Protein AF-A0A2R6EUK7-F1 (afdb_monomer)

Foldseek 3Di:
DDDPDPPPDQLLQDPVSLLCVCAVVVDQLCVSCVVRVHHSVSSVVNCVVSVPDHDDQQLLDPVSLVVCVVVVDQLCRVCVVSVHHSVSNLVNCVVVVHDNDPPPDPAQLLDPVSLCCVCPVVVHDLCRSCVVRVHDSVSNVVSCVVSVPDDDDPPNDFQVLLVDLVSLLCVCPVVVDQLVRVCVVRVHDSVSSVVSCVVSVPDDDDPDQPPEPSHPPHDPDDDPPLDDCQVVLVVVLCVVVVQAAPPPGHHQVNLCVVPVDGWDKDFCDDCVVDPDSVVSSDSVRIGTHRPVVRVVSVVVVVVD

Secondary structure (DSSP, 8-state):
----------GGG-HHHHHIIIIIS---HHHHHHHHTS-HHHHHHHHHHTT-PPPPPGGG-HHHHHHHHHTT--HHHHHHHHTS-HHHHHHHHHHTT---S------GGG-HHHHHIIIIIS---HHHHHHHTTS-HHHHHHHHHHTT-PPPPSSSS--HHHH-HHHHHIIIIIS---HHHHHHHTTS-HHHHHHHHHHTT-PPPPSS---GGGSTT--S----TT-TTHHHHHHHHHHHTTTB-TTT--BHHHHHHHHSSPPEEEESS-GGGSSSHHHHT-GGGEEEE-HHHHHHHHHHHHH-

Radius of gyration: 40.15 Å; Cα contacts (8 Å, |Δi|>4): 310; chains: 1; bounding box: 85×79×93 Å

Structure (mmCIF, N/CA/C/O backbone):
data_AF-A0A2R6EUK7-F1
#
_entry.id   AF-A0A2R6EUK7-F1
#
loop_
_atom_site.group_PDB
_atom_site.id
_atom_site.type_symbol
_atom_site.label_atom_id
_atom_site.label_alt_id
_atom_site.label_comp_id
_atom_site.label_asym_id
_atom_site.label_entity_id
_atom_site.label_seq_id
_atom_site.pdbx_PDB_ins_code
_atom_site.Cartn_x
_atom_site.Cartn_y
_atom_site.Cartn_z
_atom_site.occupancy
_atom_site.B_iso_or_equiv
_atom_site.auth_seq_id
_atom_site.auth_comp_id
_atom_site.auth_asym_id
_atom_site.auth_atom_id
_atom_site.pdbx_PDB_model_num
ATOM 1 N N . MET A 1 1 ? -24.760 -39.641 60.621 1.00 37.12 1 MET A N 1
ATOM 2 C CA . MET A 1 1 ? -25.421 -39.646 59.297 1.00 37.12 1 MET A CA 1
ATOM 3 C C . MET A 1 1 ? -26.076 -38.285 59.146 1.00 37.12 1 MET A C 1
ATOM 5 O O . MET A 1 1 ? -26.787 -37.895 60.057 1.00 37.12 1 MET A O 1
ATOM 9 N N . GLY A 1 2 ? -25.657 -37.519 58.139 1.00 36.91 2 GLY A N 1
ATOM 10 C CA . GLY A 1 2 ? -25.627 -36.057 58.186 1.00 36.91 2 GLY A CA 1
ATOM 11 C C . GLY A 1 2 ? -26.956 -35.318 58.048 1.00 36.91 2 GLY A C 1
ATOM 12 O O . GLY A 1 2 ? -27.878 -35.775 57.373 1.00 36.91 2 GLY A O 1
ATOM 13 N N . ASP A 1 3 ? -26.943 -34.124 58.640 1.00 42.81 3 ASP A N 1
ATOM 14 C CA . ASP A 1 3 ? -27.771 -32.974 58.300 1.00 42.81 3 ASP A CA 1
ATOM 15 C C . ASP A 1 3 ? -27.838 -32.775 56.788 1.00 42.81 3 ASP A C 1
ATOM 17 O O . ASP A 1 3 ? -26.837 -32.485 56.130 1.00 42.81 3 ASP A O 1
ATOM 21 N N . ARG A 1 4 ? -29.037 -32.903 56.227 1.00 43.28 4 ARG A N 1
ATOM 22 C CA . ARG A 1 4 ? -29.364 -32.378 54.903 1.00 43.28 4 ARG A CA 1
ATOM 23 C C . ARG A 1 4 ? -30.833 -32.018 54.896 1.00 43.28 4 ARG A C 1
ATOM 25 O O . ARG A 1 4 ? -31.637 -32.883 54.605 1.00 43.28 4 ARG A O 1
ATOM 32 N N . TYR A 1 5 ? -31.157 -30.777 55.241 1.00 41.06 5 TYR A N 1
ATOM 33 C CA . TYR A 1 5 ? -32.151 -29.937 54.558 1.00 41.06 5 TYR A CA 1
ATOM 34 C C . TYR A 1 5 ? -32.190 -28.564 55.257 1.00 41.06 5 TYR A C 1
ATOM 36 O O . TYR A 1 5 ? -33.213 -28.138 55.782 1.00 41.06 5 TYR A O 1
ATOM 44 N N . GLU A 1 6 ? -31.066 -27.836 55.245 1.00 43.81 6 GLU A N 1
ATOM 45 C CA . GLU A 1 6 ? -31.138 -26.375 55.347 1.00 43.81 6 GLU A CA 1
ATOM 46 C C . GLU A 1 6 ? -31.874 -25.881 54.100 1.00 43.81 6 GLU A C 1
ATOM 48 O O . GLU A 1 6 ? -31.406 -26.037 52.966 1.00 43.81 6 GLU A O 1
ATOM 53 N N . ALA A 1 7 ? -33.079 -25.346 54.291 1.00 46.00 7 ALA A N 1
ATOM 54 C CA . ALA A 1 7 ? -33.818 -24.682 53.236 1.00 46.00 7 ALA A CA 1
ATOM 55 C C . ALA A 1 7 ? -32.971 -23.504 52.743 1.00 46.00 7 ALA A C 1
ATOM 57 O O . ALA A 1 7 ? -32.916 -22.467 53.398 1.00 46.00 7 ALA A O 1
ATOM 58 N N . LYS A 1 8 ? -32.283 -23.671 51.605 1.00 54.06 8 LYS A N 1
ATOM 59 C CA . LYS A 1 8 ? -31.558 -22.577 50.953 1.00 54.06 8 LYS A CA 1
ATOM 60 C C . LYS A 1 8 ? -32.543 -21.429 50.753 1.00 54.06 8 LYS A C 1
ATOM 62 O O . LYS A 1 8 ? -33.445 -21.538 49.914 1.00 54.06 8 LYS A O 1
ATOM 67 N N . SER A 1 9 ? -32.389 -20.375 51.557 1.00 70.12 9 SER A N 1
ATOM 68 C CA . SER A 1 9 ? -33.069 -19.100 51.359 1.00 70.12 9 SER A CA 1
ATOM 69 C C . SER A 1 9 ? -32.907 -18.731 49.888 1.00 70.12 9 SER A C 1
ATOM 71 O O . SER A 1 9 ? -31.826 -18.918 49.332 1.00 70.12 9 SER A O 1
ATOM 73 N N . LYS A 1 10 ? -33.999 -18.340 49.229 1.00 81.06 10 LYS A N 1
ATOM 74 C CA . LYS A 1 10 ? -34.013 -17.955 47.811 1.00 81.06 10 LYS A CA 1
ATOM 75 C C . LYS A 1 10 ? -34.139 -16.437 47.772 1.00 81.06 10 LYS A C 1
ATOM 77 O O . LYS A 1 10 ? -35.269 -15.959 47.646 1.00 81.06 10 LYS A O 1
ATOM 82 N N . PRO A 1 11 ? -33.036 -15.686 47.919 1.00 79.44 11 PRO A N 1
ATOM 83 C CA . PRO A 1 11 ? -33.099 -14.254 48.193 1.00 79.44 11 PRO A CA 1
ATOM 84 C C . PRO A 1 11 ? -33.649 -13.489 46.985 1.00 79.44 11 PRO A C 1
ATOM 86 O O . PRO A 1 11 ? -34.348 -12.503 47.138 1.00 79.44 11 PRO A O 1
ATOM 89 N N . TRP A 1 12 ? -33.493 -14.041 45.776 1.00 80.81 12 TRP A N 1
ATOM 90 C CA . TRP A 1 12 ? -34.101 -13.544 44.535 1.00 80.81 12 TRP A CA 1
ATOM 91 C C . TRP A 1 12 ? -35.636 -13.668 44.471 1.00 80.81 12 TRP A C 1
ATOM 93 O O . TRP A 1 12 ? -36.219 -13.451 43.416 1.00 80.81 12 TRP A O 1
ATOM 103 N N . ARG A 1 13 ? -36.314 -14.121 45.531 1.00 85.31 13 ARG A N 1
ATOM 104 C CA . ARG A 1 13 ? -37.784 -14.063 45.641 1.00 85.31 13 ARG A CA 1
ATOM 105 C C . ARG A 1 13 ? -38.255 -12.885 46.482 1.00 85.31 13 ARG A C 1
ATOM 107 O O . ARG A 1 13 ? -39.431 -12.530 46.399 1.00 85.31 13 ARG A O 1
ATOM 114 N N . ASP A 1 14 ? -37.367 -12.355 47.313 1.00 87.25 14 ASP A N 1
ATOM 115 C CA . ASP A 1 14 ? -37.659 -11.269 48.227 1.00 87.25 14 ASP A CA 1
ATOM 116 C C . ASP A 1 14 ? -37.692 -9.944 47.463 1.00 87.25 14 ASP A C 1
ATOM 118 O O . ASP A 1 14 ? -36.767 -9.607 46.723 1.00 87.25 14 ASP A O 1
ATOM 122 N N . GLU A 1 15 ? -38.797 -9.218 47.613 1.00 87.00 15 GLU A N 1
ATOM 123 C CA . GLU A 1 15 ? -39.013 -7.950 46.922 1.00 87.00 15 GLU A CA 1
ATOM 124 C C . GLU A 1 15 ? -38.018 -6.884 47.389 1.00 87.00 15 GLU A C 1
ATOM 126 O O . GLU A 1 15 ? -37.465 -6.170 46.555 1.00 87.00 15 GLU A O 1
ATOM 131 N N . GLY A 1 16 ? -37.750 -6.807 48.699 1.00 86.06 16 GLY A N 1
ATOM 132 C CA . GLY A 1 16 ? -36.828 -5.827 49.278 1.00 86.06 16 GLY A CA 1
ATOM 133 C C . GLY A 1 16 ? -35.407 -6.002 48.752 1.00 86.06 16 GLY A C 1
ATOM 134 O O . GLY A 1 16 ? -34.799 -5.043 48.292 1.00 86.06 16 GLY A O 1
ATOM 135 N N . THR A 1 17 ? -34.933 -7.246 48.712 1.00 85.62 17 THR A N 1
ATOM 136 C CA . THR A 1 17 ? -33.613 -7.610 48.182 1.00 85.62 17 THR A CA 1
ATOM 137 C C . THR A 1 17 ? -33.469 -7.228 46.707 1.00 85.62 17 THR A C 1
ATOM 139 O O . THR A 1 17 ? -32.469 -6.632 46.314 1.00 85.62 17 THR A O 1
ATOM 142 N N . ILE A 1 18 ? -34.462 -7.545 45.866 1.00 85.81 18 ILE A N 1
ATOM 143 C CA . ILE A 1 18 ? -34.403 -7.188 44.441 1.00 85.81 18 ILE A CA 1
ATOM 144 C C . ILE A 1 18 ? -34.502 -5.674 44.261 1.00 85.81 18 ILE A C 1
ATOM 146 O O . ILE A 1 18 ? -33.758 -5.120 43.459 1.00 85.81 18 ILE A O 1
ATOM 150 N N . ARG A 1 19 ? -35.381 -4.995 45.004 1.00 85.38 19 ARG A N 1
ATOM 151 C CA . ARG A 1 19 ? -35.562 -3.543 44.911 1.00 85.38 19 ARG A CA 1
ATOM 152 C C . ARG A 1 19 ? -34.296 -2.792 45.323 1.00 85.38 19 ARG A C 1
ATOM 154 O O . ARG A 1 19 ? -33.864 -1.913 44.588 1.00 85.38 19 ARG A O 1
ATOM 161 N N . GLU A 1 20 ? -33.662 -3.178 46.425 1.00 86.25 20 GLU A N 1
ATOM 162 C CA . GLU A 1 20 ? -32.394 -2.591 46.868 1.00 86.25 20 GLU A CA 1
ATOM 163 C C . GLU A 1 20 ? -31.296 -2.785 45.810 1.00 86.25 20 GLU A C 1
ATOM 165 O O . GLU A 1 20 ? -30.663 -1.825 45.374 1.00 86.25 20 GLU A O 1
ATOM 170 N N . LEU A 1 21 ? -31.086 -4.018 45.338 1.00 84.56 21 LEU A N 1
ATOM 171 C CA . LEU A 1 21 ? -30.012 -4.302 44.383 1.00 84.56 21 LEU A CA 1
ATOM 172 C C . LEU A 1 21 ? -30.255 -3.659 43.006 1.00 84.56 21 LEU A C 1
ATOM 174 O O . LEU A 1 21 ? -29.315 -3.164 42.386 1.00 84.56 21 LEU A O 1
ATOM 178 N N . TYR A 1 22 ? -31.501 -3.661 42.532 1.00 82.12 22 TYR A N 1
ATOM 179 C CA . TYR A 1 22 ? -31.860 -3.245 41.175 1.00 82.12 22 TYR A CA 1
ATOM 180 C C . TYR A 1 22 ? -32.154 -1.748 41.044 1.00 82.12 22 TYR A C 1
ATOM 182 O O . TYR A 1 22 ? -31.788 -1.144 40.038 1.00 82.12 22 TYR A O 1
ATOM 190 N N . VAL A 1 23 ? -32.805 -1.143 42.043 1.00 80.50 23 VAL A N 1
ATOM 191 C CA . VAL A 1 23 ? -33.239 0.264 42.010 1.00 80.50 23 VAL A CA 1
ATOM 192 C C . VAL A 1 23 ? -32.262 1.159 42.765 1.00 80.50 23 VAL A C 1
ATOM 194 O O . VAL A 1 23 ? -31.852 2.183 42.231 1.00 80.50 23 VAL A O 1
ATOM 197 N N . GLU A 1 24 ? -31.861 0.782 43.982 1.00 80.56 24 GLU A N 1
ATOM 198 C CA . GLU A 1 24 ? -31.021 1.646 44.829 1.00 80.56 24 GLU A CA 1
ATOM 199 C C . GLU A 1 24 ? -29.535 1.525 44.485 1.00 80.56 24 GLU A C 1
ATOM 201 O O . GLU A 1 24 ? -28.831 2.526 44.378 1.00 80.56 24 GLU A O 1
ATOM 206 N N . ARG A 1 25 ? -29.052 0.295 44.278 1.00 80.38 25 ARG A N 1
ATOM 207 C CA . ARG A 1 25 ? -27.650 0.025 43.926 1.00 80.38 25 ARG A CA 1
ATOM 208 C C . ARG A 1 25 ? -27.393 -0.009 42.418 1.00 80.38 25 ARG A C 1
ATOM 210 O O . ARG A 1 25 ? -26.238 -0.133 42.018 1.00 80.38 25 ARG A O 1
ATOM 217 N N . GLY A 1 26 ? -28.442 0.081 41.594 1.00 74.31 26 GLY A N 1
ATOM 218 C CA . GLY A 1 26 ? -28.346 0.163 40.132 1.00 74.31 26 GLY A CA 1
ATOM 219 C C . GLY A 1 26 ? -27.658 -1.030 39.460 1.00 74.31 26 GLY A C 1
ATOM 220 O O . GLY A 1 26 ? -27.126 -0.880 38.361 1.00 74.31 26 GLY A O 1
ATOM 221 N N . ARG A 1 27 ? -27.627 -2.203 40.109 1.00 81.00 27 ARG A N 1
ATOM 222 C CA . ARG A 1 27 ? -26.982 -3.397 39.550 1.00 81.00 27 ARG A CA 1
ATOM 223 C C . ARG A 1 27 ? -27.759 -3.939 38.352 1.00 81.00 27 ARG A C 1
ATOM 225 O O . ARG A 1 27 ? -28.990 -3.910 38.302 1.00 81.00 27 ARG A O 1
ATOM 232 N N . THR A 1 28 ? -27.031 -4.509 37.402 1.00 82.25 28 THR A N 1
ATOM 233 C CA . THR A 1 28 ? -27.605 -5.224 36.258 1.00 82.25 28 THR A CA 1
ATOM 234 C C . THR A 1 28 ? -28.226 -6.560 36.680 1.00 82.25 28 THR A C 1
ATOM 236 O O . THR A 1 28 ? -27.884 -7.144 37.708 1.00 82.25 28 THR A O 1
ATOM 239 N N . LE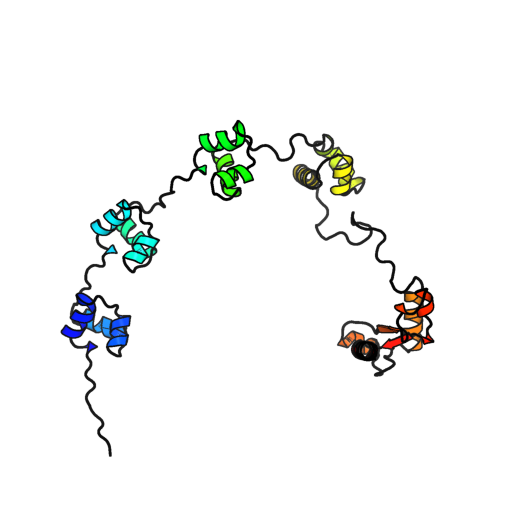U A 1 29 ? -29.142 -7.095 35.866 1.00 83.00 29 LEU A N 1
ATOM 240 C CA . LEU A 1 29 ? -29.766 -8.400 36.132 1.00 83.00 29 LEU A CA 1
ATOM 241 C C . LEU A 1 29 ? -28.744 -9.549 36.143 1.00 83.00 29 LEU A C 1
ATOM 243 O O . LEU A 1 29 ? -28.973 -10.547 36.829 1.00 83.00 29 LEU A O 1
ATOM 247 N N . GLU A 1 30 ? -27.648 -9.431 35.384 1.00 82.19 30 GLU A N 1
ATOM 248 C CA . GLU A 1 30 ? -26.522 -10.367 35.445 1.00 82.19 30 GLU A CA 1
ATOM 249 C C . GLU A 1 30 ? -25.815 -10.310 36.800 1.00 82.19 30 GLU A C 1
ATOM 251 O O . GLU A 1 30 ? -25.720 -11.341 37.463 1.00 82.19 30 GLU A O 1
ATOM 256 N N . GLU A 1 31 ? -25.404 -9.122 37.252 1.00 83.44 31 GLU A N 1
ATOM 257 C CA . GLU A 1 31 ? -24.706 -8.954 38.534 1.00 83.44 31 GLU A CA 1
ATOM 258 C C . GLU A 1 31 ? -25.562 -9.410 39.721 1.00 83.44 31 GLU A C 1
ATOM 260 O O . GLU A 1 31 ? -25.063 -10.063 40.633 1.00 83.44 31 GLU A O 1
ATOM 265 N N . ILE A 1 32 ? -26.869 -9.126 39.699 1.00 86.12 32 ILE A N 1
ATOM 266 C CA . ILE A 1 32 ? -27.804 -9.600 40.731 1.00 86.12 32 ILE A CA 1
ATOM 267 C C . ILE A 1 32 ? -27.943 -11.125 40.673 1.00 86.12 32 ILE A C 1
ATOM 269 O O . ILE A 1 32 ? -28.051 -11.786 41.705 1.00 86.12 32 ILE A O 1
ATOM 273 N N . GLY A 1 33 ? -27.941 -11.704 39.471 1.00 88.44 33 GLY A N 1
ATOM 274 C CA . GLY A 1 33 ? -27.942 -13.151 39.288 1.00 88.44 33 GLY A CA 1
ATOM 275 C C . GLY A 1 33 ? -26.717 -13.794 39.935 1.00 88.44 33 GLY A C 1
ATOM 276 O O . GLY A 1 33 ? -26.859 -14.712 40.744 1.00 88.44 33 GLY A O 1
ATOM 277 N N . GLU A 1 34 ? -25.532 -13.267 39.639 1.00 88.62 34 GLU A N 1
ATOM 278 C CA . GLU A 1 34 ? -24.266 -13.723 40.213 1.00 88.62 34 GLU A CA 1
ATOM 279 C C . GLU A 1 34 ? -24.232 -13.559 41.739 1.00 88.62 34 GLU A C 1
ATOM 281 O O . GLU A 1 34 ? -23.929 -14.523 42.445 1.00 88.62 34 GLU A O 1
ATOM 286 N N . GLU A 1 35 ? -24.626 -12.390 42.256 1.00 88.81 35 GLU A N 1
ATOM 287 C CA . GLU A 1 35 ? -24.638 -12.078 43.693 1.00 88.81 35 GLU A CA 1
ATOM 288 C C . GLU A 1 35 ? -25.605 -12.987 44.471 1.00 88.81 35 GLU A C 1
ATOM 290 O O . GLU A 1 35 ? -25.283 -13.471 45.557 1.00 88.81 35 GLU A O 1
ATOM 295 N N . LEU A 1 36 ? -26.778 -13.283 43.902 1.00 88.50 36 LEU A N 1
ATOM 296 C CA . LEU A 1 36 ? -27.807 -14.099 44.552 1.00 88.50 36 LEU A CA 1
ATOM 297 C C . LEU A 1 36 ? -27.712 -15.598 44.220 1.00 88.50 36 LEU A C 1
ATOM 299 O O . LEU A 1 36 ? -28.550 -16.380 44.678 1.00 88.50 36 LEU A O 1
ATOM 303 N N . GLY A 1 37 ? -26.722 -16.021 43.429 1.00 88.06 37 GLY A N 1
ATOM 304 C CA . GLY A 1 37 ? -26.535 -17.418 43.029 1.00 88.06 37 GLY A CA 1
ATOM 305 C C . GLY A 1 37 ? -27.662 -17.964 42.142 1.00 88.06 37 GLY A C 1
ATOM 306 O O . GLY A 1 37 ? -28.062 -19.125 42.278 1.00 88.06 37 GLY A O 1
ATOM 307 N N . CYS A 1 38 ? -28.213 -17.132 41.255 1.00 88.44 38 CYS A N 1
ATOM 308 C CA . CYS A 1 38 ? -29.269 -17.494 40.313 1.00 88.44 38 CYS A CA 1
ATOM 309 C C . CYS A 1 38 ? -29.011 -16.927 38.903 1.00 88.44 38 CYS A C 1
ATOM 311 O O . CYS A 1 38 ? -28.020 -16.259 38.647 1.00 88.44 38 CYS A O 1
ATOM 313 N N . THR A 1 39 ? -29.879 -17.237 37.938 1.00 90.19 39 THR A N 1
ATOM 314 C CA . THR A 1 39 ? -29.725 -16.707 36.570 1.00 90.19 39 THR A CA 1
ATOM 315 C C . THR A 1 39 ? -30.348 -15.318 36.447 1.00 90.19 39 THR A C 1
ATOM 317 O O . THR A 1 39 ? -31.356 -15.041 37.102 1.00 90.19 39 THR A O 1
ATOM 320 N N . SER A 1 40 ? -29.841 -14.483 35.539 1.00 86.88 40 SER A N 1
ATOM 321 C CA . SER A 1 40 ? -30.432 -13.170 35.226 1.00 86.88 40 SER A CA 1
ATOM 322 C C . SER A 1 40 ? -31.905 -13.260 34.796 1.00 86.88 40 SER A C 1
ATOM 324 O O . SER A 1 40 ? -32.709 -12.385 35.117 1.00 86.88 40 SER A O 1
ATOM 326 N N . GLN A 1 41 ? -32.312 -14.362 34.152 1.00 86.75 41 GLN A N 1
ATOM 327 C CA . GLN A 1 41 ? -33.718 -14.644 33.826 1.00 86.75 41 GLN A CA 1
ATOM 328 C C . GLN A 1 41 ? -34.576 -14.915 35.068 1.00 86.75 41 GLN A C 1
ATOM 330 O O . GLN A 1 41 ? -35.750 -14.543 35.108 1.00 86.75 41 GLN A O 1
ATOM 335 N N . THR A 1 42 ? -34.001 -15.554 36.091 1.00 89.00 42 THR A N 1
ATOM 336 C CA . THR A 1 42 ? -34.673 -15.745 37.378 1.00 89.00 42 THR A CA 1
ATOM 337 C C . THR A 1 42 ? -34.918 -14.396 38.039 1.00 89.00 42 THR A C 1
ATOM 339 O O . THR A 1 42 ? -36.038 -14.157 38.476 1.00 89.00 42 THR A O 1
ATOM 342 N N . VAL A 1 43 ? -33.914 -13.515 38.068 1.00 86.44 43 VAL A N 1
ATOM 343 C CA . VAL A 1 43 ? -34.052 -12.158 38.617 1.00 86.44 43 VAL A CA 1
ATOM 344 C C . VAL A 1 43 ? -35.126 -11.382 37.854 1.00 86.44 43 VAL A C 1
ATOM 346 O O . VAL A 1 43 ? -36.067 -10.901 38.477 1.00 86.44 43 VAL A O 1
ATOM 349 N N . ARG A 1 44 ? -35.073 -11.366 36.512 1.00 87.06 44 ARG A N 1
ATOM 350 C CA . ARG A 1 44 ? -36.081 -10.710 35.656 1.00 87.06 44 ARG A CA 1
ATOM 351 C C . ARG A 1 44 ? -37.503 -11.159 35.976 1.00 87.06 44 ARG A C 1
ATOM 353 O O . ARG A 1 44 ? -38.375 -10.333 36.192 1.00 87.06 44 ARG A O 1
ATOM 360 N N . LYS A 1 45 ? -37.723 -12.471 36.099 1.00 88.81 45 LYS A N 1
ATOM 361 C CA . LYS A 1 45 ? -39.041 -13.021 36.442 1.00 88.81 45 LYS A CA 1
ATOM 362 C C . LYS A 1 45 ? -39.597 -12.454 37.753 1.00 88.81 45 LYS A C 1
ATOM 364 O O . LYS A 1 45 ? -40.812 -12.334 37.889 1.00 88.81 45 LYS A O 1
ATOM 369 N N . TRP A 1 46 ? -38.742 -12.187 38.739 1.00 88.94 46 TRP A N 1
ATOM 370 C CA . TRP A 1 46 ? -39.170 -11.648 40.031 1.00 88.94 46 TRP A CA 1
ATOM 371 C C . TRP A 1 46 ? -39.253 -10.123 40.045 1.00 88.94 46 TRP A C 1
ATOM 373 O O . TRP A 1 46 ? -40.142 -9.607 40.708 1.00 88.94 46 TRP A O 1
ATOM 383 N N . VAL A 1 47 ? -38.428 -9.429 39.259 1.00 85.06 47 VAL A N 1
ATOM 384 C CA . VAL A 1 47 ? -38.606 -8.002 38.938 1.00 85.06 47 VAL A CA 1
ATOM 385 C C . VAL A 1 47 ? -39.992 -7.771 38.325 1.00 85.06 47 VAL A C 1
ATOM 387 O O . VAL A 1 47 ? -40.759 -6.977 38.860 1.00 85.06 47 VAL A O 1
ATOM 390 N N . ASP A 1 48 ? -40.357 -8.543 37.295 1.00 84.88 48 ASP A N 1
ATOM 391 C CA . ASP A 1 48 ? -41.662 -8.445 36.623 1.00 84.88 48 ASP A CA 1
ATOM 392 C C . ASP A 1 48 ? -42.817 -8.797 37.570 1.00 84.88 48 ASP A C 1
ATOM 394 O O . ASP A 1 48 ? -43.858 -8.145 37.590 1.00 84.88 48 ASP A O 1
ATOM 398 N N . LYS A 1 49 ? -42.645 -9.850 38.381 1.00 88.94 49 LYS A N 1
ATOM 399 C CA . LYS A 1 49 ? -43.676 -10.307 39.321 1.00 88.94 49 LYS A CA 1
ATOM 400 C C . LYS A 1 49 ? -43.962 -9.290 40.429 1.00 88.94 49 LYS A C 1
ATOM 402 O O . LYS A 1 49 ? -45.085 -9.263 40.929 1.00 88.94 49 LYS A O 1
ATOM 407 N N . HIS A 1 50 ? -42.954 -8.519 40.820 1.00 87.81 50 HIS A N 1
ATOM 408 C CA . HIS A 1 50 ? -43.047 -7.494 41.858 1.00 87.81 50 HIS A CA 1
ATOM 409 C C . HIS A 1 50 ? -43.273 -6.086 41.289 1.00 87.81 50 HIS A C 1
ATOM 411 O O . HIS A 1 50 ? -43.277 -5.129 42.054 1.00 87.81 50 HIS A O 1
ATOM 417 N N . ASP A 1 51 ? -43.453 -5.959 39.968 1.00 82.56 51 ASP A N 1
ATOM 418 C CA . ASP A 1 51 ? -43.625 -4.681 39.262 1.00 82.56 51 ASP A CA 1
ATOM 419 C C . ASP A 1 51 ? -42.530 -3.647 39.609 1.00 82.56 51 ASP A C 1
ATOM 421 O O . ASP A 1 51 ? -42.778 -2.457 39.814 1.00 82.56 51 ASP A O 1
ATOM 425 N N . ILE A 1 52 ? -41.284 -4.120 39.729 1.00 80.69 52 ILE A N 1
ATOM 426 C CA . ILE A 1 52 ? -40.138 -3.273 40.070 1.00 80.69 52 ILE A CA 1
ATOM 427 C C . ILE A 1 52 ? -39.643 -2.601 38.788 1.00 80.69 52 ILE A C 1
ATOM 429 O O . ILE A 1 52 ? -38.956 -3.207 37.967 1.00 80.69 52 ILE A O 1
ATOM 433 N N . GLN A 1 53 ? -39.980 -1.326 38.626 1.00 71.06 53 GLN A N 1
ATOM 434 C CA . GLN A 1 53 ? -39.503 -0.504 37.517 1.00 71.06 53 GLN A CA 1
ATOM 435 C C . GLN A 1 53 ? -38.028 -0.127 37.732 1.00 71.06 53 GLN A C 1
ATOM 437 O O . GLN A 1 53 ? -37.640 0.246 38.842 1.00 71.06 53 GLN A O 1
ATOM 442 N N . GLN A 1 54 ? -37.198 -0.197 36.684 1.00 65.06 54 GLN A N 1
ATOM 443 C CA . GLN A 1 54 ? -35.863 0.405 36.762 1.00 65.06 54 GLN A CA 1
ATOM 444 C C . GLN A 1 54 ? -35.974 1.925 36.910 1.00 65.06 54 GLN A C 1
ATOM 446 O O . GLN A 1 54 ? -36.873 2.524 36.309 1.00 65.06 54 GLN A O 1
ATOM 451 N N . PRO A 1 55 ? -35.034 2.569 37.628 1.00 66.00 55 PRO A N 1
ATOM 452 C CA . PRO A 1 55 ? -34.800 3.994 37.457 1.00 66.00 55 PRO A CA 1
ATOM 453 C C . PRO A 1 55 ? -34.613 4.275 35.967 1.00 66.00 55 PRO A C 1
ATOM 455 O O . PRO A 1 55 ? -33.885 3.539 35.296 1.00 66.00 55 PRO A O 1
ATOM 458 N N . VAL A 1 56 ? -35.286 5.306 35.452 1.00 66.31 56 VAL A N 1
ATOM 459 C CA . VAL A 1 56 ? -35.150 5.716 34.051 1.00 66.31 56 VAL A CA 1
ATOM 460 C C . VAL A 1 56 ? -33.656 5.899 33.771 1.00 66.31 56 VAL A C 1
ATOM 462 O O . VAL A 1 56 ? -33.020 6.711 34.448 1.00 66.31 56 VAL A O 1
ATOM 465 N N . PRO A 1 57 ? -33.062 5.115 32.854 1.00 74.44 57 PRO A N 1
ATOM 466 C CA . PRO A 1 57 ? -31.638 5.209 32.612 1.00 74.44 57 PRO A CA 1
ATOM 467 C C . PRO A 1 57 ? -31.255 6.632 32.190 1.00 74.44 57 PRO A C 1
ATOM 469 O O . PRO A 1 57 ? -32.016 7.247 31.440 1.00 74.44 57 PRO A O 1
ATOM 472 N N . PRO A 1 58 ? -30.081 7.150 32.593 1.00 74.81 58 PRO A N 1
ATOM 473 C CA . PRO A 1 58 ? -29.704 8.546 32.344 1.00 74.81 58 PRO A CA 1
ATOM 474 C C . PRO A 1 58 ? -29.751 8.953 30.864 1.00 74.81 58 PRO A C 1
ATOM 476 O O . PRO A 1 58 ? -30.028 10.096 30.528 1.00 74.81 58 PRO A O 1
ATOM 479 N N . TRP A 1 59 ? -29.520 8.004 29.954 1.00 81.12 59 TRP A N 1
ATOM 480 C CA . TRP A 1 59 ? -29.580 8.223 28.507 1.00 81.12 59 TRP A CA 1
ATOM 481 C C . TRP A 1 59 ? -31.002 8.247 27.919 1.00 81.12 59 TRP A C 1
ATOM 483 O O . TRP A 1 59 ? -31.151 8.425 26.716 1.00 81.12 59 TRP A O 1
ATOM 493 N N . GLN A 1 60 ? -32.044 8.025 28.724 1.00 83.94 60 GLN A N 1
ATOM 494 C CA . GLN A 1 60 ? -33.448 8.213 28.333 1.00 83.94 60 GLN A CA 1
ATOM 495 C C . GLN A 1 60 ? -34.003 9.566 28.801 1.00 83.94 60 GLN A C 1
ATOM 497 O O . GLN A 1 60 ? -35.177 9.852 28.578 1.00 83.94 60 GLN A O 1
ATOM 502 N N . ASP A 1 61 ? -33.189 10.389 29.462 1.00 85.06 61 ASP A N 1
ATOM 503 C CA . ASP A 1 61 ? -33.541 11.762 29.793 1.00 85.06 61 ASP A CA 1
ATOM 504 C C . ASP A 1 61 ? -33.028 12.707 28.698 1.00 85.06 61 ASP A C 1
ATOM 506 O O . ASP A 1 61 ? -31.824 12.830 28.448 1.00 85.06 61 ASP A O 1
ATOM 510 N N . GLU A 1 62 ? -33.970 13.383 28.040 1.00 86.38 62 GLU A N 1
ATOM 511 C CA . GLU A 1 62 ? -33.696 14.355 26.986 1.00 86.38 62 GLU A CA 1
ATOM 512 C C . GLU A 1 62 ? -32.791 15.491 27.486 1.00 86.38 62 GLU A C 1
ATOM 514 O O . GLU A 1 62 ? -31.906 15.945 26.761 1.00 86.38 62 GLU A O 1
ATOM 519 N N . THR A 1 63 ? -32.977 15.949 28.728 1.00 85.50 63 THR A N 1
ATOM 520 C CA . THR A 1 63 ? -32.201 17.076 29.264 1.00 85.50 63 THR A CA 1
ATOM 521 C C . THR A 1 63 ? -30.738 16.695 29.468 1.00 85.50 63 THR A C 1
ATOM 523 O O . THR A 1 63 ? -29.858 17.367 28.929 1.00 85.50 63 THR A O 1
ATOM 526 N N . THR A 1 64 ? -30.487 15.543 30.096 1.00 85.50 64 THR A N 1
ATOM 527 C CA . THR A 1 64 ? -29.149 14.956 30.256 1.00 85.50 64 THR A CA 1
ATOM 528 C C . THR A 1 64 ? -28.424 14.782 28.915 1.00 85.50 64 THR A C 1
ATOM 530 O O . THR A 1 64 ? -27.273 15.197 28.768 1.00 85.50 64 THR A O 1
ATOM 533 N N . LEU A 1 65 ? -29.073 14.200 27.897 1.00 87.94 65 LEU A N 1
ATOM 534 C CA . LEU A 1 65 ? -28.431 14.013 26.589 1.00 87.94 65 LEU A CA 1
ATOM 535 C C . LEU A 1 65 ? -28.152 15.335 25.861 1.00 87.94 65 LEU A C 1
ATOM 537 O O . LEU A 1 65 ? -27.136 15.446 25.168 1.00 87.94 65 LEU A O 1
ATOM 541 N N . ARG A 1 66 ? -29.027 16.335 26.019 1.00 86.12 66 ARG A N 1
ATOM 542 C CA . ARG A 1 66 ? -28.858 17.659 25.411 1.00 86.12 66 ARG A CA 1
ATOM 543 C C . ARG A 1 66 ? -27.683 18.418 26.030 1.00 86.12 66 ARG A C 1
ATOM 545 O O . ARG A 1 66 ? -26.909 19.016 25.287 1.00 86.12 66 ARG A O 1
ATOM 552 N N . GLU A 1 67 ? -27.524 18.365 27.350 1.00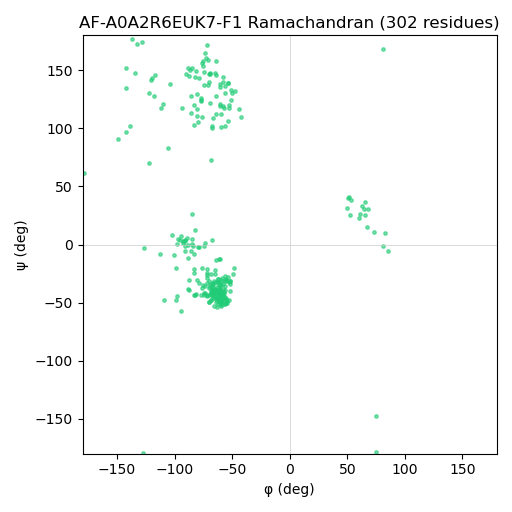 85.94 67 GLU A N 1
ATOM 553 C CA . GLU A 1 67 ? -26.387 18.972 28.057 1.00 85.94 67 GLU A CA 1
ATOM 554 C C . GLU A 1 67 ? -25.062 18.333 27.624 1.00 85.94 67 GLU A C 1
ATOM 556 O O . GLU A 1 67 ? -24.174 19.029 27.137 1.00 85.94 67 GLU A O 1
ATOM 561 N N . LEU A 1 68 ? -24.972 16.999 27.646 1.00 85.56 68 LEU A N 1
ATOM 562 C CA . LEU A 1 68 ? -23.755 16.279 27.246 1.00 85.56 68 LEU A CA 1
ATOM 563 C C . LEU A 1 68 ? -23.371 16.516 25.776 1.00 85.56 68 LEU A C 1
ATOM 565 O O . LEU A 1 68 ? -22.190 16.536 25.428 1.00 85.56 68 LEU A O 1
ATOM 569 N N . ARG A 1 69 ? -24.359 16.709 24.893 1.00 81.88 69 ARG A N 1
ATOM 570 C CA . ARG A 1 69 ? -24.111 17.107 23.500 1.00 81.88 69 ARG A CA 1
ATOM 571 C C . ARG A 1 69 ? -23.695 18.570 23.359 1.00 81.88 69 ARG A C 1
ATOM 573 O O . ARG A 1 69 ? -22.860 18.856 22.503 1.00 81.88 69 ARG A O 1
ATOM 580 N N . SER A 1 70 ? -24.239 19.471 24.178 1.00 80.56 70 SER A N 1
ATOM 581 C CA . SER A 1 70 ? -23.817 20.878 24.239 1.00 80.56 70 SER A CA 1
ATOM 582 C C . SER A 1 70 ? -22.371 21.020 24.720 1.00 80.56 70 SER A C 1
ATOM 584 O O . SER A 1 70 ? -21.659 21.904 24.249 1.00 80.56 70 SER A O 1
ATOM 586 N N . ASP A 1 71 ? -21.921 20.116 25.587 1.00 79.62 71 ASP A N 1
ATOM 587 C CA . ASP A 1 71 ? -20.534 20.032 26.057 1.00 79.62 71 ASP A CA 1
ATOM 588 C C . ASP A 1 71 ? -19.569 19.456 24.999 1.00 79.62 71 ASP A C 1
ATOM 590 O O . ASP A 1 71 ? -18.362 19.365 25.224 1.00 79.62 71 ASP A O 1
ATOM 594 N N . GLY A 1 72 ? -20.079 19.089 23.816 1.00 76.62 72 GLY A N 1
ATOM 595 C CA . GLY A 1 72 ? -19.279 18.657 22.669 1.00 76.62 72 GLY A CA 1
ATOM 596 C C . GLY A 1 72 ? -18.865 17.186 22.691 1.00 76.62 72 GLY A C 1
ATOM 597 O O . GLY A 1 72 ? -18.062 16.773 21.854 1.00 76.62 72 GLY A O 1
ATOM 598 N N . LEU A 1 73 ? -19.407 16.372 23.602 1.00 80.81 73 LEU A N 1
ATOM 599 C CA . LEU A 1 73 ? -19.054 14.956 23.680 1.00 80.81 73 LEU A CA 1
ATOM 600 C C . LEU A 1 73 ? -19.609 14.173 22.480 1.00 80.81 73 LEU A C 1
ATOM 602 O O . LEU A 1 73 ? -20.751 14.342 22.025 1.00 80.81 73 LEU A O 1
ATOM 606 N N . SER A 1 74 ? -18.798 13.248 21.974 1.00 84.06 74 SER A N 1
ATOM 607 C CA . SER A 1 74 ? -19.195 12.281 20.954 1.00 84.06 74 SER A CA 1
ATOM 608 C C . SER A 1 74 ? -20.121 11.200 21.527 1.00 84.06 74 SER A C 1
ATOM 610 O O . SER A 1 74 ? -20.118 10.915 22.722 1.00 84.06 74 SER A O 1
ATOM 612 N N . HIS A 1 75 ? -20.874 10.502 20.664 1.00 86.62 75 HIS A N 1
ATOM 613 C CA . HIS A 1 75 ? -21.707 9.362 21.084 1.00 86.62 75 HIS A CA 1
ATOM 614 C C . HIS A 1 75 ? -20.930 8.295 21.876 1.00 86.62 75 HIS A C 1
ATOM 616 O O . HIS A 1 75 ? -21.501 7.621 22.729 1.00 86.62 75 HIS A O 1
ATOM 622 N N . ALA A 1 76 ? -19.643 8.107 21.568 1.00 84.25 76 ALA A N 1
ATOM 623 C CA . ALA A 1 76 ? -18.794 7.137 22.251 1.00 84.25 76 ALA A CA 1
ATOM 624 C C . ALA A 1 76 ? -18.414 7.599 23.663 1.00 84.25 76 ALA A C 1
ATOM 626 O O . ALA A 1 76 ? -18.478 6.798 24.592 1.00 84.25 76 ALA A O 1
ATOM 627 N N . GLU A 1 77 ? -18.080 8.878 23.829 1.00 83.50 77 GLU A N 1
ATOM 628 C CA . GLU A 1 77 ? -17.754 9.468 25.133 1.00 83.50 77 GLU A CA 1
ATOM 629 C C . GLU A 1 77 ? -18.983 9.515 26.041 1.00 83.50 77 GLU A C 1
ATOM 631 O O . GLU A 1 77 ? -18.901 9.083 27.188 1.00 83.50 77 GLU A O 1
ATOM 636 N N . ILE A 1 78 ? -20.143 9.916 25.505 1.00 86.62 78 ILE A N 1
ATOM 637 C CA . ILE A 1 78 ? -21.422 9.874 26.232 1.00 86.62 78 ILE A CA 1
ATOM 638 C C . ILE A 1 78 ? -21.754 8.435 26.641 1.00 86.62 78 ILE A C 1
ATOM 640 O O . ILE A 1 78 ? -22.134 8.184 27.782 1.00 86.62 78 ILE A O 1
ATOM 644 N N . GLY A 1 79 ? -21.574 7.470 25.733 1.00 88.25 79 GLY A N 1
ATOM 645 C CA . GLY A 1 79 ? -21.794 6.055 26.029 1.00 88.25 79 GLY A CA 1
ATOM 646 C C . GLY A 1 79 ? -20.911 5.566 27.177 1.00 88.25 79 GLY A C 1
ATOM 647 O O . GLY A 1 79 ? -21.412 4.984 28.135 1.00 88.25 79 GLY A O 1
ATOM 648 N N . HIS A 1 80 ? -19.613 5.870 27.135 1.00 85.69 80 HIS A N 1
ATOM 649 C CA . HIS A 1 80 ? -18.682 5.527 28.208 1.00 85.69 80 HIS A CA 1
ATOM 650 C C . HIS A 1 80 ? -19.071 6.181 29.543 1.00 85.69 80 HIS A C 1
ATOM 652 O O . HIS A 1 80 ? -19.098 5.505 30.569 1.00 85.69 80 HIS A O 1
ATOM 658 N N . GLN A 1 81 ? -19.408 7.473 29.534 1.00 84.44 81 GLN A N 1
ATOM 659 C CA . GLN A 1 81 ? -19.775 8.220 30.739 1.00 84.44 81 GLN A CA 1
ATOM 660 C C . GLN A 1 81 ? -21.068 7.706 31.381 1.00 84.44 81 GLN A C 1
ATOM 662 O O . GLN A 1 81 ? -21.159 7.640 32.604 1.00 84.44 81 GLN A O 1
ATOM 667 N N . LEU A 1 82 ? -22.053 7.324 30.568 1.00 84.56 82 LEU A N 1
ATOM 668 C CA . LEU A 1 82 ? -23.342 6.825 31.044 1.00 84.56 82 LEU A CA 1
ATOM 669 C C . LEU A 1 82 ? -23.390 5.294 31.174 1.00 84.56 82 LEU A C 1
ATOM 671 O O . LEU A 1 82 ? -24.441 4.750 31.495 1.00 84.56 82 LEU A O 1
ATOM 675 N N . GLY A 1 83 ? -22.286 4.585 30.920 1.00 80.62 83 GLY A N 1
ATOM 676 C CA . GLY A 1 83 ? -22.220 3.126 31.035 1.00 80.62 83 GLY A CA 1
ATOM 677 C C . GLY A 1 83 ? -23.059 2.370 29.996 1.00 80.62 83 GLY A C 1
ATOM 678 O O . GLY A 1 83 ? -23.554 1.280 30.276 1.00 80.62 83 GLY A O 1
ATOM 679 N N . CYS A 1 84 ? -23.242 2.925 28.796 1.00 83.31 84 CYS A N 1
ATOM 680 C CA . CYS A 1 84 ? -24.003 2.296 27.717 1.00 83.31 84 CYS A CA 1
ATOM 681 C C . CYS A 1 84 ? -23.266 2.335 26.367 1.00 83.31 84 CYS A C 1
ATOM 683 O O . CYS A 1 84 ? -22.201 2.928 26.207 1.00 83.31 84 CYS A O 1
ATOM 685 N N . SER A 1 85 ? -23.813 1.652 25.359 1.00 86.44 85 SER A N 1
ATOM 686 C CA . SER A 1 85 ? -23.184 1.628 24.036 1.00 86.44 85 SER A CA 1
ATOM 687 C C . SER A 1 85 ? -23.376 2.956 23.296 1.00 86.44 85 SER A C 1
ATOM 689 O O . SER A 1 85 ? -24.426 3.590 23.399 1.00 86.44 85 SER A O 1
ATOM 691 N N . SER A 1 86 ? -22.414 3.336 22.451 1.00 87.50 86 SER A N 1
ATOM 692 C CA . SER A 1 86 ? -22.542 4.509 21.569 1.00 87.50 86 SER A CA 1
ATOM 693 C C . SER A 1 86 ? -23.781 4.448 20.666 1.00 87.50 86 SER A C 1
ATOM 695 O O . SER A 1 86 ? -24.384 5.472 20.352 1.00 87.50 86 SER A O 1
ATOM 697 N N . LYS A 1 87 ? -24.200 3.235 20.288 1.00 86.69 87 LYS A N 1
ATOM 698 C CA . LYS A 1 87 ? -25.428 2.979 19.530 1.00 86.69 87 LYS A CA 1
ATOM 699 C C . LYS A 1 87 ? -26.686 3.254 20.356 1.00 86.69 87 LYS A C 1
ATOM 701 O O . LYS A 1 87 ? -27.659 3.759 19.811 1.00 86.69 87 LYS A O 1
ATOM 706 N N . THR A 1 88 ? -26.663 2.953 21.656 1.00 88.25 88 THR A N 1
ATOM 707 C CA . THR A 1 88 ? -27.757 3.278 22.583 1.00 88.25 88 THR A CA 1
ATOM 708 C C . THR A 1 88 ? -27.971 4.787 22.623 1.00 88.25 88 THR A C 1
ATOM 710 O O . THR A 1 88 ? -29.098 5.234 22.450 1.00 88.25 88 THR A O 1
ATOM 713 N N . ILE A 1 89 ? -26.891 5.560 22.757 1.00 89.50 89 ILE A N 1
ATOM 714 C CA . ILE A 1 89 ? -26.948 7.026 22.729 1.00 89.50 89 ILE A CA 1
ATOM 715 C C . ILE A 1 89 ? -27.492 7.541 21.396 1.00 89.50 89 ILE A C 1
ATOM 717 O O . ILE A 1 89 ? -28.413 8.349 21.397 1.00 89.50 89 ILE A O 1
ATOM 721 N N . GLY A 1 90 ? -26.980 7.036 20.268 1.00 87.81 90 GLY A N 1
ATOM 722 C CA . GLY A 1 90 ? -27.466 7.427 18.941 1.00 87.81 90 GLY A CA 1
ATOM 723 C C . GLY A 1 90 ? -28.973 7.209 18.773 1.00 87.81 90 GLY A C 1
ATOM 724 O O . GLY A 1 90 ? -29.680 8.130 18.384 1.00 87.81 90 GLY A O 1
ATOM 725 N N . ASN A 1 91 ? -29.480 6.036 19.165 1.00 87.88 91 ASN A N 1
ATOM 726 C CA . ASN A 1 91 ? -30.907 5.720 19.070 1.00 87.88 91 ASN A CA 1
ATOM 727 C C . ASN A 1 91 ? -31.791 6.670 19.898 1.00 87.88 91 ASN A C 1
ATOM 729 O O . ASN A 1 91 ? -32.890 7.008 19.466 1.00 87.88 91 ASN A O 1
ATOM 733 N N . TRP A 1 92 ? -31.346 7.063 21.096 1.00 89.75 92 TRP A N 1
ATOM 734 C CA . TRP A 1 92 ? -32.112 7.965 21.963 1.00 89.75 92 TRP A CA 1
ATOM 735 C C . TRP A 1 92 ? -32.039 9.417 21.499 1.00 89.75 92 TRP A C 1
ATOM 737 O O . TRP A 1 92 ? -33.054 10.103 21.513 1.00 89.75 92 TRP A O 1
ATOM 747 N N . LEU A 1 93 ? -30.888 9.866 20.997 1.00 87.25 93 LEU A N 1
ATOM 748 C CA . LEU A 1 93 ? -30.777 11.170 20.343 1.00 87.25 93 LEU A CA 1
ATOM 749 C C . LEU A 1 93 ? -31.703 11.265 19.120 1.00 87.25 93 LEU A C 1
ATOM 751 O O . LEU A 1 93 ? -32.431 12.248 19.002 1.00 87.25 93 LEU A O 1
ATOM 755 N N . ASP A 1 94 ? -31.753 10.226 18.278 1.00 84.81 94 ASP A N 1
ATOM 756 C CA . ASP A 1 94 ? -32.694 10.149 17.151 1.00 84.81 94 ASP A CA 1
ATOM 757 C C . ASP A 1 94 ? -34.156 10.172 17.634 1.00 84.81 94 ASP A C 1
ATOM 759 O O . ASP A 1 94 ? -34.989 10.883 17.071 1.00 84.81 94 ASP A O 1
ATOM 763 N N . ALA A 1 95 ? -34.478 9.431 18.704 1.00 87.44 95 ALA A N 1
ATOM 764 C CA . ALA A 1 95 ? -35.822 9.393 19.284 1.00 87.44 95 ALA A CA 1
ATOM 765 C C . ALA A 1 95 ? -36.280 10.756 19.835 1.00 87.44 95 ALA A C 1
ATOM 767 O O . ALA A 1 95 ? -37.468 11.073 19.763 1.00 87.44 95 ALA A O 1
ATOM 768 N N . PHE A 1 96 ? -35.351 11.574 20.337 1.00 88.12 96 PHE A N 1
ATOM 769 C CA . PHE A 1 96 ? -35.606 12.952 20.769 1.00 88.12 96 PHE A CA 1
ATOM 770 C C . PHE A 1 96 ? -35.536 13.980 19.630 1.00 88.12 96 PHE A C 1
ATOM 772 O O . PHE A 1 96 ? -35.716 15.174 19.867 1.00 88.12 96 PHE A O 1
ATOM 779 N N . GLY A 1 97 ? -35.273 13.549 18.391 1.00 82.00 97 GLY A N 1
ATOM 780 C CA . GLY A 1 97 ? -35.112 14.447 17.247 1.00 82.00 97 GLY A CA 1
ATOM 781 C C . GLY A 1 97 ? -33.885 15.356 17.355 1.00 82.00 97 GLY A C 1
ATOM 782 O O . GLY A 1 97 ? -33.874 16.446 16.784 1.00 82.00 97 GLY A O 1
ATOM 783 N N . MET A 1 98 ? -32.869 14.937 18.112 1.00 80.25 98 MET A N 1
ATOM 784 C CA . MET A 1 98 ? -31.600 15.648 18.218 1.00 80.25 98 MET A CA 1
ATOM 785 C C . MET A 1 98 ? -30.695 15.312 17.040 1.00 80.25 98 MET A C 1
ATOM 787 O O . MET A 1 98 ? -30.727 14.205 16.507 1.00 80.25 98 MET A O 1
ATOM 791 N N . ASP A 1 99 ? -29.850 16.266 16.653 1.00 67.38 99 ASP A N 1
ATOM 792 C CA . ASP A 1 99 ? -28.912 16.060 15.558 1.00 67.38 99 ASP A CA 1
ATOM 793 C C . ASP A 1 99 ? -27.859 14.996 15.927 1.00 67.38 99 ASP A C 1
ATOM 795 O O . ASP A 1 99 ? -26.983 15.203 16.773 1.00 67.38 99 ASP A O 1
ATOM 799 N N . THR A 1 100 ? -27.965 13.831 15.288 1.00 67.50 100 THR A N 1
ATOM 800 C CA . THR A 1 100 ? -27.014 12.718 15.396 1.00 67.50 100 THR A CA 1
ATOM 801 C C . THR A 1 100 ? -25.912 12.775 14.349 1.00 67.50 100 THR A C 1
ATOM 803 O O . THR A 1 100 ? -25.063 11.872 14.306 1.00 67.50 100 THR A O 1
ATOM 806 N N . SER A 1 101 ? -25.874 13.833 13.527 1.00 60.94 101 SER A N 1
ATOM 807 C CA . SER A 1 101 ? -24.796 14.043 12.576 1.00 60.94 101 SER A CA 1
ATOM 808 C C . SER A 1 101 ? -23.450 13.999 13.301 1.00 60.94 101 SER A C 1
ATOM 810 O O . SER A 1 101 ? -23.270 14.464 14.435 1.00 60.94 101 SER A O 1
ATOM 812 N N . ARG A 1 102 ? -22.469 13.354 12.661 1.00 54.84 102 ARG A N 1
ATOM 813 C CA . ARG A 1 102 ? -21.084 13.502 13.101 1.00 54.84 102 ARG A CA 1
ATOM 814 C C . ARG A 1 102 ? -20.779 14.986 12.980 1.00 54.84 102 ARG A C 1
ATOM 816 O O . ARG A 1 102 ? -20.693 15.473 11.858 1.00 54.84 102 ARG A O 1
ATOM 823 N N . GLN A 1 103 ? -20.581 15.668 14.107 1.00 53.88 103 GLN A N 1
ATOM 824 C CA . GLN A 1 103 ? -19.927 16.966 14.095 1.00 53.88 103 GLN A CA 1
ATOM 825 C C . GLN A 1 103 ? -18.574 16.755 13.414 1.00 53.88 103 GLN A C 1
ATOM 827 O O . GLN A 1 103 ? -17.662 16.147 13.978 1.00 53.88 103 GLN A O 1
ATOM 832 N N . THR A 1 104 ? -18.475 17.150 12.146 1.00 52.50 104 THR A N 1
ATOM 833 C CA . THR A 1 104 ? -17.192 17.249 11.470 1.00 52.50 104 THR A CA 1
ATOM 834 C C . THR A 1 104 ? -16.496 18.388 12.175 1.00 52.50 104 THR A C 1
ATOM 836 O O . THR A 1 104 ? -16.843 19.548 11.960 1.00 52.50 104 THR A O 1
ATOM 839 N N . THR A 1 105 ? -15.587 18.061 13.088 1.00 59.72 105 THR A N 1
ATOM 840 C CA . THR A 1 105 ? -14.701 19.063 13.666 1.00 59.72 105 THR A CA 1
ATOM 841 C C . THR A 1 105 ? -14.088 19.839 12.505 1.00 59.72 105 THR A C 1
ATOM 843 O O . THR A 1 105 ? -13.696 19.238 11.502 1.00 59.72 105 THR A O 1
ATOM 846 N N . ASP A 1 106 ? -14.131 21.169 12.569 1.00 67.38 106 ASP A N 1
ATOM 847 C CA . ASP A 1 106 ? -13.597 22.001 11.497 1.00 67.38 106 ASP A CA 1
ATOM 848 C C . ASP A 1 106 ? -12.081 21.812 11.472 1.00 67.38 106 ASP A C 1
ATOM 850 O O . ASP A 1 106 ? -11.363 22.264 12.363 1.00 67.38 106 ASP A O 1
ATOM 854 N N . GLN A 1 107 ? -11.610 21.006 10.523 1.00 83.62 107 GLN A N 1
ATOM 855 C CA . GLN A 1 107 ? -10.209 20.652 10.428 1.00 83.62 107 GLN A CA 1
ATOM 856 C C . GLN A 1 107 ? -9.484 21.662 9.538 1.00 83.62 107 GLN A C 1
ATOM 858 O O . GLN A 1 107 ? -10.045 22.108 8.535 1.00 83.62 107 GLN A O 1
ATOM 863 N N . PRO A 1 108 ? -8.207 21.971 9.819 1.00 81.19 108 PRO A N 1
ATOM 864 C CA . PRO A 1 108 ? -7.451 22.983 9.079 1.00 81.19 108 PRO A CA 1
ATOM 865 C C . PRO A 1 108 ? -7.413 22.793 7.550 1.00 81.19 108 PRO A C 1
ATOM 867 O O . PRO A 1 108 ? -7.298 23.767 6.809 1.00 81.19 108 PRO A O 1
ATOM 870 N N . TRP A 1 109 ? -7.527 21.552 7.063 1.00 85.62 109 TRP A N 1
ATOM 871 C CA . TRP A 1 109 ? -7.531 21.208 5.633 1.00 85.62 109 TRP A CA 1
ATOM 872 C C . TRP A 1 109 ? -8.903 21.337 4.949 1.00 85.62 109 TRP A C 1
ATOM 874 O O . TRP A 1 109 ? -8.999 21.096 3.751 1.00 85.62 109 TRP A O 1
ATOM 884 N N . HIS A 1 110 ? -9.971 21.703 5.665 1.00 88.06 110 HIS A N 1
ATOM 885 C CA . HIS A 1 110 ? -11.270 22.005 5.051 1.00 88.06 110 HIS A CA 1
ATOM 886 C C . HIS A 1 110 ? -11.290 23.383 4.372 1.00 88.06 110 HIS A C 1
ATOM 888 O O . HIS A 1 110 ? -12.121 23.623 3.497 1.00 88.06 110 HIS A O 1
ATOM 894 N N . SER A 1 111 ? -10.377 24.286 4.744 1.00 90.00 111 SER A N 1
ATOM 895 C CA . SER A 1 111 ? -10.323 25.658 4.232 1.00 90.00 111 SER A CA 1
ATOM 896 C C . SER A 1 111 ? -9.640 25.744 2.860 1.00 90.00 111 SER A C 1
ATOM 898 O O . SER A 1 111 ? -8.440 25.490 2.742 1.00 90.00 111 SER A O 1
ATOM 900 N N . ASP A 1 112 ? -10.394 26.165 1.835 1.00 89.62 112 ASP A N 1
ATOM 901 C CA . ASP A 1 112 ? -9.878 26.450 0.482 1.00 89.62 112 ASP A CA 1
ATOM 902 C C . ASP A 1 112 ? -8.729 27.463 0.528 1.00 89.62 112 ASP A C 1
ATOM 904 O O . ASP A 1 112 ? -7.644 27.204 0.012 1.00 89.62 112 ASP A O 1
ATOM 908 N N . SER A 1 113 ? -8.929 28.591 1.217 1.00 88.94 113 SER A N 1
ATOM 909 C CA . SER A 1 113 ? -7.930 29.659 1.285 1.00 88.94 113 SER A CA 1
ATOM 910 C C . SER A 1 113 ? -6.633 29.182 1.933 1.00 88.94 113 SER A C 1
ATOM 912 O O . SER A 1 113 ? -5.551 29.514 1.458 1.00 88.94 113 SER A O 1
ATOM 914 N N . ARG A 1 114 ? -6.725 28.345 2.975 1.00 91.94 114 ARG A N 1
ATOM 915 C CA . ARG A 1 114 ? -5.542 27.780 3.631 1.00 91.94 114 ARG A CA 1
ATOM 916 C C . ARG A 1 114 ? -4.802 26.801 2.722 1.00 91.94 114 ARG A C 1
ATOM 918 O O . ARG A 1 114 ? -3.574 26.807 2.691 1.00 91.94 114 ARG A O 1
ATOM 925 N N . LEU A 1 115 ? -5.527 25.972 1.974 1.00 92.25 115 LEU A N 1
ATOM 926 C CA . LEU A 1 115 ? -4.922 25.058 1.008 1.00 92.25 115 LEU A CA 1
ATOM 927 C C . LEU A 1 115 ? -4.261 25.810 -0.152 1.00 92.25 115 LEU A C 1
ATOM 929 O O . LEU A 1 115 ? -3.162 25.431 -0.549 1.00 92.25 115 LEU A O 1
ATOM 933 N N . ARG A 1 116 ? -4.863 26.898 -0.649 1.00 91.06 116 ARG A N 1
ATOM 934 C CA . ARG A 1 116 ? -4.263 27.763 -1.680 1.00 91.06 116 ARG A CA 1
ATOM 935 C C . ARG A 1 116 ? -3.001 28.460 -1.186 1.00 91.06 116 ARG A C 1
ATOM 937 O O . ARG A 1 116 ? -1.987 28.406 -1.873 1.00 91.06 116 ARG A O 1
ATOM 944 N N . GLU A 1 117 ? -3.037 29.036 0.013 1.00 93.25 117 GLU A N 1
ATOM 945 C CA . GLU A 1 117 ? -1.867 29.659 0.641 1.00 93.25 117 GLU A CA 1
ATOM 946 C C . GLU A 1 117 ? -0.704 28.658 0.735 1.00 93.25 117 GLU A C 1
ATOM 948 O O . GLU A 1 117 ? 0.415 28.941 0.316 1.00 93.25 117 GLU A O 1
ATOM 953 N N . LEU A 1 118 ? -0.952 27.453 1.260 1.00 92.88 118 LEU A N 1
ATOM 954 C CA . LEU A 1 118 ? 0.109 26.463 1.453 1.00 92.88 118 LEU A CA 1
ATOM 955 C C . LEU A 1 118 ? 0.600 25.847 0.136 1.00 92.88 118 LEU A C 1
ATOM 957 O O . LEU A 1 118 ? 1.804 25.685 -0.046 1.00 92.88 118 LEU A O 1
ATOM 961 N N . TYR A 1 119 ? -0.310 25.474 -0.764 1.00 90.19 119 TYR A N 1
ATOM 962 C CA . TYR A 1 119 ? 0.026 24.699 -1.959 1.00 90.19 119 TYR A CA 1
ATOM 963 C C . TYR A 1 119 ? 0.437 25.563 -3.157 1.00 90.19 119 TYR A C 1
ATOM 965 O O . TYR A 1 119 ? 1.342 25.176 -3.894 1.00 90.19 119 TYR A O 1
ATOM 973 N N . ILE A 1 120 ? -0.225 26.709 -3.357 1.00 86.88 120 ILE A N 1
ATOM 974 C CA . ILE A 1 120 ? 0.017 27.613 -4.490 1.00 86.88 120 ILE A CA 1
ATOM 975 C C . ILE A 1 120 ? 0.998 28.709 -4.082 1.00 86.88 120 ILE A C 1
ATOM 977 O O . ILE A 1 120 ? 2.041 28.843 -4.706 1.00 86.88 120 ILE A O 1
ATOM 981 N N . GLU A 1 121 ? 0.692 29.482 -3.035 1.00 87.50 121 GLU A N 1
ATOM 982 C CA . GLU A 1 121 ? 1.491 30.673 -2.700 1.00 87.50 121 GLU A CA 1
ATOM 983 C C . GLU A 1 121 ? 2.839 30.315 -2.065 1.00 87.50 121 GLU A C 1
ATOM 985 O O . GLU A 1 121 ? 3.861 30.909 -2.400 1.00 87.50 121 GLU A O 1
ATOM 990 N N . LYS A 1 122 ? 2.853 29.334 -1.156 1.00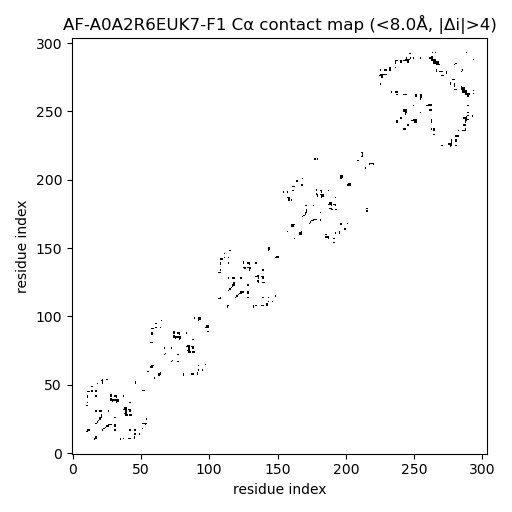 89.19 122 LYS A N 1
ATOM 991 C CA . LYS A 1 122 ? 4.079 28.818 -0.521 1.00 89.19 122 LYS A CA 1
ATOM 992 C C . LYS A 1 122 ? 4.705 27.643 -1.267 1.00 89.19 122 LYS A C 1
ATOM 994 O O . LYS A 1 122 ? 5.722 27.125 -0.815 1.00 89.19 122 LYS A O 1
ATOM 999 N N . GLU A 1 123 ? 4.087 27.205 -2.363 1.00 85.81 123 GLU A N 1
ATOM 1000 C CA . GLU A 1 123 ? 4.566 26.127 -3.237 1.00 85.81 123 GLU A CA 1
ATOM 1001 C C . GLU A 1 123 ? 4.902 24.802 -2.513 1.00 85.81 123 GLU A C 1
ATOM 1003 O O . GLU A 1 123 ? 5.683 23.984 -3.018 1.00 85.81 123 GLU A O 1
ATOM 1008 N N . LEU A 1 124 ? 4.288 24.529 -1.352 1.00 89.44 124 LEU A N 1
ATOM 1009 C CA . LEU A 1 124 ? 4.533 23.309 -0.573 1.00 89.44 124 LEU A CA 1
ATOM 1010 C C . LEU A 1 124 ? 3.950 22.080 -1.259 1.00 89.44 124 LEU A C 1
ATOM 1012 O O . LEU A 1 124 ? 2.845 22.112 -1.814 1.00 89.44 124 LEU A O 1
ATOM 1016 N N . THR A 1 125 ? 4.696 20.975 -1.265 1.00 89.12 125 THR A N 1
ATOM 1017 C CA . THR A 1 125 ? 4.220 19.702 -1.826 1.00 89.12 125 THR A CA 1
ATOM 1018 C C . THR A 1 125 ? 3.025 19.182 -1.036 1.00 89.12 125 THR A C 1
ATOM 1020 O O . THR A 1 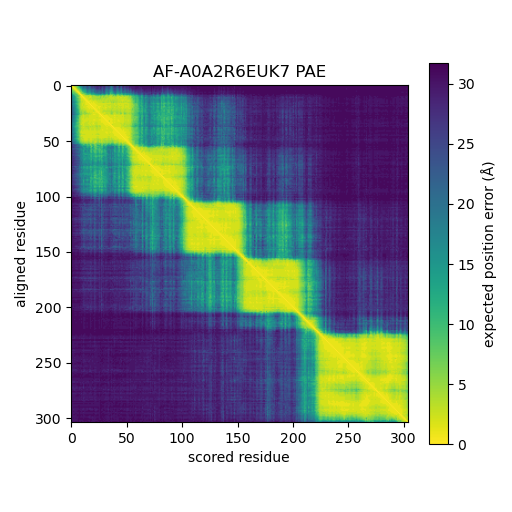125 ? 2.866 19.502 0.135 1.00 89.12 125 THR A O 1
ATOM 1023 N N . ILE A 1 126 ? 2.203 18.308 -1.636 1.00 89.50 126 ILE A N 1
ATOM 1024 C CA . ILE A 1 126 ? 1.056 17.694 -0.934 1.00 89.50 126 ILE A CA 1
ATOM 1025 C C . ILE A 1 126 ? 1.502 17.052 0.397 1.00 89.50 126 ILE A C 1
ATOM 1027 O O . ILE A 1 126 ? 0.764 17.081 1.377 1.00 89.50 126 ILE A O 1
ATOM 1031 N N . GLN A 1 127 ? 2.719 16.501 0.449 1.00 89.25 127 GLN A N 1
ATOM 1032 C CA . GLN A 1 127 ? 3.294 15.894 1.652 1.00 89.25 127 GLN A CA 1
ATOM 1033 C C . GLN A 1 127 ? 3.685 16.931 2.713 1.00 89.25 127 GLN A C 1
ATOM 1035 O O . GLN A 1 127 ? 3.389 16.738 3.892 1.00 89.25 127 GLN A O 1
ATOM 1040 N N . GLU A 1 128 ? 4.312 18.035 2.313 1.00 89.50 128 GLU A N 1
ATOM 1041 C CA . GLU A 1 128 ? 4.663 19.133 3.222 1.00 89.50 128 GLU A CA 1
ATOM 1042 C C . GLU A 1 128 ? 3.411 19.849 3.730 1.00 89.50 128 GLU A C 1
ATOM 1044 O O . GLU A 1 128 ? 3.280 20.057 4.930 1.00 89.50 128 GLU A O 1
ATOM 1049 N N . THR A 1 129 ? 2.439 20.124 2.855 1.00 92.94 129 THR A N 1
ATOM 1050 C CA . THR A 1 129 ? 1.127 20.664 3.238 1.00 92.94 129 THR A CA 1
ATOM 1051 C C . THR A 1 129 ? 0.425 19.753 4.244 1.00 92.94 129 THR A C 1
ATOM 1053 O O . THR A 1 129 ? -0.141 20.232 5.219 1.00 92.94 129 THR A O 1
ATOM 1056 N N . ALA A 1 130 ? 0.476 18.434 4.052 1.00 94.06 130 ALA A N 1
ATOM 1057 C CA . ALA A 1 130 ? -0.129 17.484 4.983 1.00 94.06 130 ALA A CA 1
ATOM 1058 C C . ALA A 1 130 ? 0.582 17.461 6.339 1.00 94.06 130 ALA A C 1
ATOM 1060 O O . ALA A 1 130 ? -0.075 17.420 7.377 1.00 94.06 130 ALA A O 1
ATOM 1061 N N . THR A 1 131 ? 1.913 17.549 6.326 1.00 94.12 131 THR A N 1
ATOM 1062 C CA . THR A 1 131 ? 2.726 17.647 7.544 1.00 94.12 131 THR A CA 1
ATOM 1063 C C . THR A 1 131 ? 2.392 18.923 8.318 1.00 94.12 131 THR A C 1
ATOM 1065 O O . THR A 1 131 ? 2.129 18.858 9.515 1.00 94.12 131 THR A O 1
ATOM 1068 N N . GLU A 1 132 ? 2.313 20.059 7.623 1.00 92.44 132 GLU A N 1
ATOM 1069 C CA . GLU A 1 132 ? 1.951 21.365 8.187 1.00 92.44 132 GLU A CA 1
ATOM 1070 C C . GLU A 1 132 ? 0.533 21.371 8.783 1.00 92.44 132 GLU A C 1
ATOM 1072 O O . GLU A 1 132 ? 0.289 21.975 9.824 1.00 92.44 132 GLU A O 1
ATOM 1077 N N . LEU A 1 133 ? -0.415 20.681 8.141 1.00 91.50 133 LEU A N 1
ATOM 1078 C CA . LEU A 1 133 ? -1.810 20.597 8.588 1.00 91.50 133 LEU A CA 1
ATOM 1079 C C . LEU A 1 133 ? -2.069 19.446 9.576 1.00 91.50 133 LEU A C 1
ATOM 1081 O O . LEU A 1 133 ? -3.207 19.272 10.014 1.00 91.50 133 LEU A O 1
ATOM 1085 N N . GLY A 1 134 ? -1.046 18.656 9.919 1.00 90.19 134 GLY A N 1
ATOM 1086 C CA . GLY A 1 134 ? -1.164 17.525 10.840 1.00 90.19 134 GLY A CA 1
ATOM 1087 C C . GLY A 1 134 ? -2.071 16.400 10.332 1.00 90.19 134 GLY A C 1
ATOM 1088 O O . GLY A 1 134 ? -2.715 15.721 11.131 1.00 90.19 134 GLY A O 1
ATOM 1089 N N . CYS A 1 135 ? -2.158 16.201 9.014 1.00 88.81 135 CYS A N 1
ATOM 1090 C CA . CYS A 1 135 ? -3.039 15.212 8.398 1.00 88.81 135 CYS A CA 1
ATOM 1091 C C . CYS A 1 135 ? -2.307 14.294 7.413 1.00 88.81 135 CYS A C 1
ATOM 1093 O O . CYS A 1 135 ? -1.118 14.435 7.135 1.00 88.81 135 CYS A O 1
ATOM 1095 N N . HIS A 1 136 ? -3.015 13.291 6.895 1.00 91.62 136 HIS A N 1
ATOM 1096 C CA . HIS A 1 136 ? -2.460 12.389 5.891 1.00 91.62 136 HIS A CA 1
ATOM 1097 C C . HIS A 1 136 ? -2.476 13.050 4.501 1.00 91.62 136 HIS A C 1
ATOM 1099 O O . HIS A 1 136 ? -3.429 13.733 4.139 1.00 91.62 136 HIS A O 1
ATOM 1105 N N . TRP A 1 137 ? -1.460 12.807 3.668 1.00 89.44 137 TRP A N 1
ATOM 1106 C CA . TRP A 1 137 ? -1.319 13.447 2.347 1.00 89.44 137 TRP A CA 1
ATOM 1107 C C . TRP A 1 137 ? -2.487 13.183 1.383 1.00 89.44 137 TRP A C 1
ATOM 1109 O O . TRP A 1 137 ? -2.836 14.052 0.586 1.00 89.44 137 TRP A O 1
ATOM 1119 N N . LEU A 1 138 ? -3.126 12.008 1.473 1.00 87.75 138 LEU A N 1
ATOM 1120 C CA . LEU A 1 138 ? -4.351 11.720 0.714 1.00 87.75 138 LEU A CA 1
ATOM 1121 C C . LEU A 1 138 ? -5.477 12.688 1.085 1.00 87.75 138 LEU A C 1
ATOM 1123 O O . LEU A 1 138 ? -6.204 13.120 0.203 1.00 87.75 138 LEU A O 1
ATOM 1127 N N . THR A 1 139 ? -5.578 13.073 2.360 1.00 90.81 139 THR A N 1
ATOM 1128 C CA . THR A 1 139 ? -6.577 14.034 2.829 1.00 90.81 139 THR A CA 1
ATOM 1129 C C . THR A 1 139 ? -6.380 15.379 2.142 1.00 90.81 139 THR A C 1
ATOM 1131 O O . THR A 1 139 ? -7.332 15.929 1.605 1.00 90.81 139 THR A O 1
ATOM 1134 N N . VAL A 1 140 ? -5.144 15.879 2.079 1.00 91.50 140 VAL A N 1
ATOM 1135 C CA . VAL A 1 140 ? -4.839 17.121 1.353 1.00 91.50 140 VAL A CA 1
ATOM 1136 C C . VAL A 1 140 ? -5.197 16.991 -0.123 1.00 91.50 140 VAL A C 1
ATOM 1138 O O . VAL A 1 140 ? -5.885 17.855 -0.651 1.00 91.50 140 VAL A O 1
ATOM 1141 N N . ARG A 1 141 ? -4.796 15.900 -0.788 1.00 90.00 141 ARG A N 1
ATOM 1142 C CA . ARG A 1 141 ? -5.123 15.665 -2.204 1.00 90.00 141 ARG A CA 1
ATOM 1143 C C . ARG A 1 141 ? -6.633 15.680 -2.456 1.00 90.00 141 ARG A C 1
ATOM 1145 O O . ARG A 1 141 ? -7.083 16.337 -3.386 1.00 90.00 141 ARG A O 1
ATOM 1152 N N . ASP A 1 142 ? -7.399 14.972 -1.634 1.00 85.38 142 ASP A N 1
ATOM 1153 C CA . ASP A 1 142 ? -8.849 14.872 -1.788 1.00 85.38 142 ASP A CA 1
ATOM 1154 C C . ASP A 1 142 ? -9.535 16.229 -1.544 1.00 85.38 142 ASP A C 1
ATOM 1156 O O . ASP A 1 142 ? -10.542 16.534 -2.174 1.00 85.38 142 ASP A O 1
ATOM 1160 N N . TRP A 1 143 ? -8.997 17.069 -0.654 1.00 90.81 143 TRP A N 1
ATOM 1161 C CA . TRP A 1 143 ? -9.530 18.413 -0.411 1.00 90.81 143 TRP A CA 1
ATOM 1162 C C . TRP A 1 143 ? -9.086 19.455 -1.444 1.00 90.81 143 TRP A C 1
ATOM 1164 O O . TRP A 1 143 ? -9.871 20.348 -1.752 1.00 90.81 143 TRP A O 1
ATOM 1174 N N . LEU A 1 144 ? -7.894 19.319 -2.036 1.00 86.44 144 LEU A N 1
ATOM 1175 C CA . LEU A 1 144 ? -7.506 20.093 -3.221 1.00 86.44 144 LEU A CA 1
ATOM 1176 C C . LEU A 1 144 ? -8.469 19.806 -4.385 1.00 86.44 144 LEU A C 1
ATOM 1178 O O . LEU A 1 144 ? -8.948 20.743 -5.015 1.00 86.44 144 LEU A O 1
ATOM 1182 N N . ASP A 1 145 ? -8.821 18.536 -4.608 1.00 80.56 145 ASP A N 1
ATOM 1183 C CA . ASP A 1 145 ? -9.800 18.125 -5.626 1.00 80.56 145 ASP A CA 1
ATOM 1184 C C . ASP A 1 145 ? -11.203 18.694 -5.348 1.00 80.56 145 ASP A C 1
ATOM 1186 O O . ASP A 1 145 ? -11.803 19.325 -6.216 1.00 80.56 145 ASP A O 1
ATOM 1190 N N . ARG A 1 146 ? -11.699 18.579 -4.106 1.00 84.00 146 ARG A N 1
ATOM 1191 C CA . ARG A 1 146 ? -13.012 19.126 -3.700 1.00 84.00 146 ARG A CA 1
ATOM 1192 C C . ARG A 1 146 ? -13.137 20.636 -3.882 1.00 84.00 146 ARG A C 1
ATOM 1194 O O . ARG A 1 146 ? -14.228 21.113 -4.180 1.00 84.00 146 ARG A O 1
ATOM 1201 N N . HIS A 1 147 ? -12.046 21.370 -3.678 1.00 84.44 147 HIS A N 1
ATOM 1202 C CA . HIS A 1 147 ? -11.991 22.824 -3.867 1.00 84.44 147 HIS A CA 1
ATOM 1203 C C . HIS A 1 147 ? -11.599 23.234 -5.288 1.00 84.44 147 HIS A C 1
ATOM 1205 O O . HIS A 1 147 ? -11.415 24.422 -5.563 1.00 84.44 147 HIS A O 1
ATOM 1211 N N . CYS A 1 148 ? -11.472 22.267 -6.202 1.00 82.50 148 CYS A N 1
ATOM 1212 C CA . CYS A 1 148 ? -11.046 22.490 -7.579 1.00 82.50 148 CYS A CA 1
ATOM 1213 C C . CYS A 1 148 ? -9.715 23.264 -7.658 1.00 82.50 148 CYS A C 1
ATOM 1215 O O . CYS A 1 148 ? -9.537 24.147 -8.502 1.00 82.50 148 CYS A O 1
ATOM 1217 N N . ILE A 1 149 ? -8.783 22.970 -6.749 1.00 83.38 149 ILE A N 1
ATOM 1218 C CA . ILE A 1 149 ? -7.426 23.508 -6.767 1.00 83.38 149 ILE A CA 1
ATOM 1219 C C . ILE A 1 149 ? -6.589 22.608 -7.671 1.00 83.38 149 ILE A C 1
ATOM 1221 O O . ILE A 1 149 ? -6.344 21.443 -7.359 1.00 83.38 149 ILE A O 1
ATOM 1225 N N . GLU A 1 150 ? -6.154 23.157 -8.803 1.00 77.00 150 GLU A N 1
ATOM 1226 C CA . GLU A 1 150 ? -5.373 22.420 -9.791 1.00 77.00 150 GLU A CA 1
ATOM 1227 C C . GLU A 1 150 ? -4.063 21.910 -9.179 1.00 77.00 150 GLU A C 1
ATOM 1229 O O . GLU A 1 150 ? -3.221 22.676 -8.703 1.00 77.00 150 GLU A O 1
ATOM 1234 N N . THR A 1 151 ? -3.890 20.588 -9.168 1.00 78.31 151 THR A N 1
ATOM 1235 C CA . THR A 1 151 ? -2.662 19.981 -8.663 1.00 78.31 151 THR A CA 1
ATOM 1236 C C . THR A 1 151 ? -1.582 20.048 -9.729 1.00 78.31 151 THR A C 1
ATOM 1238 O O . THR A 1 151 ? -1.801 19.588 -10.850 1.00 78.31 151 THR A O 1
ATOM 1241 N N . ARG A 1 152 ? -0.389 20.535 -9.369 1.00 71.94 152 ARG A N 1
ATOM 1242 C CA . ARG A 1 152 ? 0.789 20.477 -10.244 1.00 71.94 152 ARG A CA 1
ATOM 1243 C C . ARG A 1 152 ? 1.000 19.045 -10.721 1.00 71.94 152 ARG A C 1
ATOM 1245 O O . ARG A 1 152 ? 1.174 18.122 -9.920 1.00 71.94 152 ARG A O 1
ATOM 1252 N N . SER A 1 153 ? 0.957 18.877 -12.038 1.00 55.97 153 SER A N 1
ATOM 1253 C CA . SER A 1 153 ? 1.165 17.588 -12.675 1.00 55.97 153 SER A CA 1
ATOM 1254 C C . SER A 1 153 ? 2.566 17.081 -12.336 1.00 55.97 153 SER A C 1
ATOM 1256 O O . SER A 1 153 ? 3.534 17.841 -12.336 1.00 55.97 153 SER A O 1
ATOM 1258 N N . ARG A 1 154 ? 2.693 15.785 -12.038 1.00 53.59 154 ARG A N 1
ATOM 1259 C CA . ARG A 1 154 ? 3.971 15.174 -11.628 1.00 53.59 154 ARG A CA 1
ATOM 1260 C C . ARG A 1 154 ? 5.037 15.230 -12.732 1.00 53.59 154 ARG A C 1
ATOM 1262 O O . ARG A 1 154 ? 6.199 14.951 -12.459 1.00 53.59 154 ARG A O 1
ATOM 1269 N N . ASN A 1 155 ? 4.630 15.555 -13.960 1.00 53.47 155 ASN A N 1
ATOM 1270 C CA . ASN A 1 155 ? 5.475 15.618 -15.140 1.00 53.47 155 ASN A CA 1
ATOM 1271 C C . ASN A 1 155 ? 5.028 16.813 -16.011 1.00 53.47 155 ASN A C 1
ATOM 1273 O O . ASN A 1 155 ? 4.029 16.687 -16.719 1.00 53.47 155 ASN A O 1
ATOM 1277 N N . PRO A 1 156 ? 5.676 17.986 -15.899 1.00 54.12 156 PRO A N 1
ATOM 1278 C CA . PRO A 1 156 ? 5.145 19.234 -16.451 1.00 54.12 156 PRO A CA 1
ATOM 1279 C C . PRO A 1 156 ? 5.173 19.290 -17.984 1.00 54.12 156 PRO A C 1
ATOM 1281 O O . PRO A 1 156 ? 4.256 19.852 -18.572 1.00 54.12 156 PRO A O 1
ATOM 1284 N N . GLU A 1 157 ? 6.147 18.646 -18.633 1.00 67.31 157 GLU A N 1
ATOM 1285 C CA . GLU A 1 157 ? 6.210 18.524 -20.094 1.00 67.31 157 GLU A CA 1
ATOM 1286 C C . GLU A 1 157 ? 6.644 17.097 -20.475 1.00 67.31 157 GLU A C 1
ATOM 1288 O O . GLU A 1 157 ? 7.810 16.729 -20.312 1.00 67.31 157 GLU A O 1
ATOM 1293 N N . PRO A 1 158 ? 5.711 16.227 -20.894 1.00 71.19 158 PRO A N 1
ATOM 1294 C CA . PRO A 1 158 ? 6.052 14.905 -21.406 1.00 71.19 158 PRO A CA 1
ATOM 1295 C C . PRO A 1 158 ? 6.760 15.033 -22.772 1.00 71.19 158 PRO A C 1
ATOM 1297 O O . PRO A 1 158 ? 6.399 15.916 -23.551 1.00 71.19 158 PRO A O 1
ATOM 1300 N N . PRO A 1 159 ? 7.712 14.141 -23.104 1.00 81.62 159 PRO A N 1
ATOM 1301 C CA . PRO A 1 159 ? 8.300 14.083 -24.443 1.00 81.62 159 PRO A CA 1
ATOM 1302 C C . PRO A 1 159 ? 7.228 13.966 -25.538 1.00 81.62 159 PRO A C 1
ATOM 1304 O O . PRO A 1 159 ? 6.258 13.217 -25.375 1.00 81.62 159 PRO A O 1
ATOM 1307 N N . GLU A 1 160 ? 7.402 14.678 -26.655 1.00 85.12 160 GLU A N 1
ATOM 1308 C CA . GLU A 1 160 ? 6.437 14.732 -27.768 1.00 85.12 160 GLU A CA 1
ATOM 1309 C C . GLU A 1 160 ? 6.155 13.334 -28.346 1.00 85.12 160 GLU A C 1
ATOM 1311 O O . GLU A 1 160 ? 5.022 12.988 -28.683 1.00 85.12 160 GLU A O 1
ATOM 1316 N N . GLU A 1 161 ? 7.165 12.467 -28.341 1.00 86.31 161 GLU A N 1
ATOM 1317 C CA . GLU A 1 161 ? 7.097 11.080 -28.795 1.00 86.31 161 GLU A CA 1
ATOM 1318 C C . GLU A 1 161 ? 6.171 10.202 -27.938 1.00 86.31 161 GLU A C 1
ATOM 1320 O O . GLU A 1 161 ? 5.701 9.166 -28.412 1.00 86.31 161 GLU A O 1
ATOM 1325 N N . LEU A 1 162 ? 5.894 10.597 -26.687 1.00 86.06 162 LEU A N 1
ATOM 1326 C CA . LEU A 1 162 ? 4.893 9.937 -25.841 1.00 86.06 162 LEU A CA 1
ATOM 1327 C C . LEU A 1 162 ? 3.473 10.442 -26.118 1.00 86.06 162 LEU A C 1
ATOM 1329 O O . LEU A 1 162 ? 2.509 9.719 -25.857 1.00 86.06 162 LEU A O 1
ATOM 1333 N N . LEU A 1 163 ? 3.326 11.661 -26.644 1.00 86.06 163 LEU A N 1
ATOM 1334 C CA . LEU A 1 163 ? 2.034 12.226 -27.036 1.00 86.06 163 LEU A CA 1
ATOM 1335 C C . LEU A 1 163 ? 1.530 11.601 -28.344 1.00 86.06 163 LEU A C 1
ATOM 1337 O O . LEU A 1 163 ? 0.329 11.364 -28.474 1.00 86.06 163 LEU A O 1
ATOM 1341 N N . ASP A 1 164 ? 2.428 11.266 -29.274 1.00 91.06 164 ASP A N 1
ATOM 1342 C CA . ASP A 1 164 ? 2.075 10.542 -30.497 1.00 91.06 164 ASP A CA 1
ATOM 1343 C C . ASP A 1 164 ? 1.925 9.029 -30.255 1.00 91.06 164 ASP A C 1
ATOM 1345 O O . ASP A 1 164 ? 2.893 8.268 -30.164 1.00 91.06 164 ASP A O 1
ATOM 1349 N N . ALA A 1 165 ? 0.671 8.569 -30.241 1.00 89.75 165 ALA A N 1
ATOM 1350 C CA . ALA A 1 165 ? 0.316 7.157 -30.119 1.00 89.75 165 ALA A CA 1
ATOM 1351 C C . ALA A 1 165 ? 0.990 6.264 -31.178 1.00 89.75 165 ALA A C 1
ATOM 1353 O O . ALA A 1 165 ? 1.270 5.093 -30.907 1.00 89.75 165 ALA A O 1
ATOM 1354 N N . THR A 1 166 ? 1.242 6.789 -32.381 1.00 90.94 166 THR A N 1
ATOM 1355 C CA . THR A 1 166 ? 1.860 6.040 -33.484 1.00 90.94 166 THR A CA 1
ATOM 1356 C C . THR A 1 166 ? 3.325 5.767 -33.179 1.00 90.94 166 THR A C 1
ATOM 1358 O O . THR A 1 166 ? 3.771 4.616 -33.242 1.00 90.94 166 THR A O 1
ATOM 1361 N N . THR A 1 167 ? 4.059 6.809 -32.788 1.00 91.25 167 THR A N 1
ATOM 1362 C CA . THR A 1 167 ? 5.459 6.713 -32.375 1.00 91.25 167 THR A CA 1
ATOM 1363 C C . THR A 1 167 ? 5.614 5.821 -31.152 1.00 91.25 167 THR A C 1
ATOM 1365 O O . THR A 1 167 ? 6.390 4.864 -31.202 1.00 91.25 167 THR A O 1
ATOM 1368 N N . LEU A 1 168 ? 4.818 6.031 -30.102 1.00 93.06 168 LEU A N 1
ATOM 1369 C CA . LEU A 1 168 ? 4.905 5.210 -28.896 1.00 93.06 168 LEU A CA 1
ATOM 1370 C C . LEU A 1 168 ? 4.586 3.730 -29.170 1.00 93.06 168 LEU A C 1
ATOM 1372 O O . LEU A 1 168 ? 5.260 2.834 -28.654 1.00 93.06 168 LEU A O 1
ATOM 1376 N N . ARG A 1 169 ? 3.598 3.444 -30.029 1.00 92.12 169 ARG A N 1
ATOM 1377 C CA . ARG A 1 169 ? 3.274 2.070 -30.440 1.00 92.12 169 ARG A CA 1
ATOM 1378 C C . ARG A 1 169 ? 4.408 1.435 -31.237 1.00 92.12 169 ARG A C 1
ATOM 1380 O O . ARG A 1 169 ? 4.703 0.264 -31.006 1.00 92.12 169 ARG A O 1
ATOM 1387 N N . ARG A 1 170 ? 5.044 2.175 -32.148 1.00 93.62 170 ARG A N 1
ATOM 1388 C CA . ARG A 1 170 ? 6.207 1.695 -32.906 1.00 93.62 170 ARG A CA 1
ATOM 1389 C C . ARG A 1 170 ? 7.356 1.330 -31.964 1.00 93.62 170 ARG A C 1
ATOM 1391 O O . ARG A 1 170 ? 7.796 0.184 -31.998 1.00 93.62 170 ARG A O 1
ATOM 1398 N N . LEU A 1 171 ? 7.757 2.245 -31.081 1.00 91.31 171 LEU A N 1
ATOM 1399 C CA . LEU A 1 171 ? 8.850 2.028 -30.125 1.00 91.31 171 LEU A CA 1
ATOM 1400 C C . LEU A 1 171 ? 8.583 0.811 -29.222 1.00 91.31 171 LEU A C 1
ATOM 1402 O O . LEU A 1 171 ? 9.445 -0.047 -29.048 1.00 91.31 171 LEU A O 1
ATOM 1406 N N . TYR A 1 172 ? 7.366 0.693 -28.682 1.00 90.12 172 TYR A N 1
ATOM 1407 C CA . TYR A 1 172 ? 7.042 -0.364 -27.721 1.00 90.12 172 TYR A CA 1
ATOM 1408 C C . TYR A 1 172 ? 6.723 -1.726 -28.359 1.00 90.12 172 TYR A C 1
ATOM 1410 O O . TYR A 1 172 ? 7.142 -2.761 -27.840 1.00 90.12 172 TYR A O 1
ATOM 1418 N N . ARG A 1 173 ? 5.948 -1.766 -29.454 1.00 87.44 173 ARG A N 1
ATOM 1419 C CA . ARG A 1 173 ? 5.486 -3.025 -30.074 1.00 87.44 173 ARG A CA 1
ATOM 1420 C C . ARG A 1 173 ? 6.333 -3.467 -31.260 1.00 87.44 173 ARG A C 1
ATOM 1422 O O . ARG A 1 173 ? 6.599 -4.658 -31.363 1.00 87.44 173 ARG A O 1
ATOM 1429 N N . ALA A 1 174 ? 6.700 -2.552 -32.156 1.00 84.12 174 ALA A N 1
ATOM 1430 C CA . ALA A 1 174 ? 7.416 -2.914 -33.380 1.00 84.12 174 ALA A CA 1
ATOM 1431 C C . ALA A 1 174 ? 8.921 -3.067 -33.128 1.00 84.12 174 ALA A C 1
ATOM 1433 O O . ALA A 1 174 ? 9.521 -4.036 -33.577 1.00 84.12 174 ALA A O 1
ATOM 1434 N N . GLU A 1 175 ? 9.509 -2.141 -32.373 1.00 86.50 175 GLU A N 1
ATOM 1435 C CA . GLU A 1 175 ? 10.935 -2.160 -32.024 1.00 86.50 175 GLU A CA 1
ATOM 1436 C C . GLU A 1 175 ? 11.220 -2.965 -30.745 1.00 86.50 175 GLU A C 1
ATOM 1438 O O . GLU A 1 175 ? 12.366 -3.292 -30.459 1.00 86.50 175 GLU A O 1
ATOM 1443 N N . GLY A 1 176 ? 10.176 -3.329 -29.989 1.00 84.94 176 GLY A N 1
ATOM 1444 C CA . GLY A 1 176 ? 10.277 -4.211 -28.823 1.00 84.94 176 GLY A CA 1
ATOM 1445 C C . GLY A 1 176 ? 10.908 -3.574 -27.582 1.00 84.94 176 GLY A C 1
ATOM 1446 O O . GLY A 1 176 ? 11.178 -4.285 -26.610 1.00 84.94 176 GLY A O 1
ATOM 1447 N N . LEU A 1 177 ? 11.108 -2.253 -27.578 1.00 88.25 177 LEU A N 1
ATOM 1448 C CA . LEU A 1 177 ? 11.752 -1.550 -26.473 1.00 88.25 177 LEU A CA 1
ATOM 1449 C C . LEU A 1 177 ? 10.928 -1.652 -25.181 1.00 88.25 177 LEU A C 1
ATOM 1451 O O . LEU A 1 177 ? 9.691 -1.681 -25.164 1.00 88.25 177 LEU A O 1
ATOM 1455 N N . SER A 1 178 ? 11.623 -1.714 -24.051 1.00 87.44 178 SER A N 1
ATOM 1456 C CA . SER A 1 178 ? 11.043 -1.629 -22.714 1.00 87.44 178 SER A CA 1
ATOM 1457 C C . SER A 1 178 ? 10.641 -0.214 -22.336 1.00 87.44 178 SER A C 1
ATOM 1459 O O . SER A 1 178 ? 11.163 0.770 -22.852 1.00 87.44 178 SER A O 1
ATOM 1461 N N . THR A 1 179 ? 9.725 -0.101 -21.368 1.00 88.44 179 THR A N 1
ATOM 1462 C CA . THR A 1 179 ? 9.361 1.196 -20.777 1.00 88.44 179 THR A CA 1
ATOM 1463 C C . THR A 1 179 ? 10.577 1.924 -20.205 1.00 88.44 179 THR A C 1
ATOM 1465 O O . THR A 1 179 ? 10.573 3.145 -20.167 1.00 88.44 179 THR A O 1
ATOM 1468 N N . TYR A 1 180 ? 11.616 1.193 -19.788 1.00 83.06 180 TYR A N 1
ATOM 1469 C CA . TYR A 1 180 ? 12.878 1.748 -19.299 1.00 83.06 180 TYR A CA 1
ATOM 1470 C C . TYR A 1 180 ? 13.780 2.250 -20.426 1.00 83.06 180 TYR A C 1
ATOM 1472 O O . TYR A 1 180 ? 14.341 3.332 -20.305 1.00 83.06 180 TYR A O 1
ATOM 1480 N N . GLU A 1 181 ? 13.905 1.502 -21.521 1.00 85.19 181 GLU A N 1
ATOM 1481 C CA . GLU A 1 181 ? 14.703 1.928 -22.678 1.00 85.19 181 GLU A CA 1
ATOM 1482 C C . GLU A 1 181 ? 14.090 3.155 -23.347 1.00 85.19 181 GLU A C 1
ATOM 1484 O O . GLU A 1 181 ? 14.801 4.122 -23.600 1.00 85.19 181 GLU A O 1
ATOM 1489 N N . ILE A 1 182 ? 12.767 3.159 -23.538 1.00 89.56 182 ILE A N 1
ATOM 1490 C CA . ILE A 1 182 ? 12.035 4.319 -24.063 1.00 89.56 182 ILE A CA 1
ATOM 1491 C C . ILE A 1 182 ? 12.207 5.517 -23.121 1.00 89.56 182 ILE A C 1
ATOM 1493 O O . ILE A 1 182 ? 12.507 6.618 -23.565 1.00 89.56 182 ILE A O 1
ATOM 1497 N N . ALA A 1 183 ? 12.079 5.308 -21.809 1.00 87.12 183 ALA A N 1
ATOM 1498 C CA . ALA A 1 183 ? 12.267 6.368 -20.824 1.00 87.12 183 ALA A CA 1
ATOM 1499 C C . ALA A 1 183 ? 13.683 6.958 -20.847 1.00 87.12 183 ALA A C 1
ATOM 1501 O O . ALA A 1 183 ? 13.836 8.176 -20.814 1.00 87.12 183 ALA A O 1
ATOM 1502 N N . ASN A 1 184 ? 14.707 6.110 -20.957 1.00 85.50 184 ASN A N 1
ATOM 1503 C CA . ASN A 1 184 ? 16.097 6.541 -21.058 1.00 85.50 184 ASN A CA 1
ATOM 1504 C C . ASN A 1 184 ? 16.375 7.294 -22.368 1.00 85.50 184 ASN A C 1
ATOM 1506 O O . ASN A 1 184 ? 17.084 8.293 -22.352 1.00 85.50 184 ASN A O 1
ATOM 1510 N N . GLN A 1 185 ? 15.801 6.842 -23.488 1.00 89.69 185 GLN A N 1
ATOM 1511 C CA . GLN A 1 185 ? 15.920 7.528 -24.778 1.00 89.69 185 GLN A CA 1
ATOM 1512 C C . GLN A 1 185 ? 15.259 8.909 -24.764 1.00 89.69 185 GLN A C 1
ATOM 1514 O O . GLN A 1 185 ? 15.818 9.855 -25.309 1.00 89.69 185 GLN A O 1
ATOM 1519 N N . LEU A 1 186 ? 14.093 9.024 -24.127 1.00 87.19 186 LEU A N 1
ATOM 1520 C CA . LEU A 1 186 ? 13.288 10.246 -24.116 1.00 87.19 186 LEU A CA 1
ATOM 1521 C C . LEU A 1 186 ? 13.539 11.138 -22.888 1.00 87.19 186 LEU A C 1
ATOM 1523 O O . LEU A 1 186 ? 12.844 12.131 -22.699 1.00 87.19 186 LEU A O 1
ATOM 1527 N N . GLY A 1 187 ? 14.491 10.781 -22.020 1.00 82.19 187 GLY A N 1
ATOM 1528 C CA . GLY A 1 187 ? 14.836 11.570 -20.834 1.00 82.19 187 GLY A CA 1
ATOM 1529 C C . GLY A 1 187 ? 13.698 11.714 -19.815 1.00 82.19 187 GLY A C 1
ATOM 1530 O O . GLY A 1 187 ? 13.587 12.749 -19.163 1.00 82.19 187 GLY A O 1
ATOM 1531 N N . CYS A 1 188 ? 12.842 10.700 -19.666 1.00 82.75 188 CYS A N 1
ATOM 1532 C CA . CYS A 1 188 ? 11.708 10.722 -18.736 1.00 82.75 188 CYS A CA 1
ATOM 1533 C C . CYS A 1 188 ? 11.696 9.502 -17.800 1.00 82.75 188 CYS A C 1
ATOM 1535 O O . CYS A 1 188 ? 12.583 8.652 -17.839 1.00 82.75 188 CYS A O 1
ATOM 1537 N N . ALA A 1 189 ? 10.704 9.407 -16.910 1.00 81.88 189 ALA A N 1
ATOM 1538 C CA . ALA A 1 189 ? 10.553 8.251 -16.031 1.00 81.88 189 ALA A CA 1
ATOM 1539 C C . ALA A 1 189 ? 9.843 7.083 -16.743 1.00 81.88 189 ALA A C 1
ATOM 1541 O O . ALA A 1 189 ? 8.879 7.278 -17.480 1.00 81.88 189 ALA A O 1
ATOM 1542 N N . ALA A 1 190 ? 10.236 5.839 -16.444 1.00 84.06 190 ALA A N 1
ATOM 1543 C CA . ALA A 1 190 ? 9.576 4.640 -16.983 1.00 84.06 190 ALA A CA 1
ATOM 1544 C C . ALA A 1 190 ? 8.081 4.552 -16.620 1.00 84.06 190 ALA A C 1
ATOM 1546 O O . ALA A 1 190 ? 7.289 4.003 -17.387 1.00 84.06 190 ALA A O 1
ATOM 1547 N N . SER A 1 191 ? 7.685 5.124 -15.476 1.00 82.94 191 SER A N 1
ATOM 1548 C CA . SER A 1 191 ? 6.279 5.271 -15.090 1.00 82.94 191 SER A CA 1
ATOM 1549 C C . SER A 1 191 ? 5.518 6.201 -16.032 1.00 82.94 191 SER A C 1
ATOM 1551 O O . SER A 1 191 ? 4.399 5.876 -16.404 1.00 82.94 191 SER A O 1
ATOM 1553 N N . THR A 1 192 ? 6.142 7.295 -16.485 1.00 86.25 192 THR A N 1
ATOM 1554 C CA . THR A 1 192 ? 5.554 8.208 -17.474 1.00 86.25 192 THR A CA 1
ATOM 1555 C C . THR A 1 192 ? 5.259 7.458 -18.769 1.00 86.25 192 THR A C 1
ATOM 1557 O O . THR A 1 192 ? 4.137 7.496 -19.259 1.00 86.25 192 THR A O 1
ATOM 1560 N N . VAL A 1 193 ? 6.228 6.702 -19.295 1.00 88.06 193 VAL A N 1
ATOM 1561 C CA . VAL A 1 193 ? 6.025 5.887 -20.505 1.00 88.06 193 VAL A CA 1
ATOM 1562 C C . VAL A 1 193 ? 4.882 4.886 -20.314 1.00 88.06 193 VAL A C 1
ATOM 1564 O O . VAL A 1 193 ? 4.035 4.732 -21.192 1.00 88.06 193 VAL A O 1
ATOM 1567 N N . HIS A 1 194 ? 4.828 4.219 -19.157 1.00 88.19 194 HIS A N 1
ATOM 1568 C CA . HIS A 1 194 ? 3.756 3.278 -18.833 1.00 88.19 194 HIS A CA 1
ATOM 1569 C C . HIS A 1 194 ? 2.373 3.948 -18.790 1.00 88.19 194 HIS A C 1
ATOM 1571 O O . HIS A 1 194 ? 1.413 3.405 -19.339 1.00 88.19 194 HIS A O 1
ATOM 1577 N N . ASP A 1 195 ? 2.274 5.136 -18.192 1.00 85.50 195 ASP A N 1
ATOM 1578 C CA . ASP A 1 195 ? 1.034 5.906 -18.150 1.00 85.50 195 ASP A CA 1
ATOM 1579 C C . ASP A 1 195 ? 0.565 6.283 -19.563 1.00 85.50 195 ASP A C 1
ATOM 1581 O O . ASP A 1 195 ? -0.611 6.095 -19.872 1.00 85.50 195 ASP A O 1
ATOM 1585 N N . TYR A 1 196 ? 1.470 6.709 -20.453 1.00 90.19 196 TYR A N 1
ATOM 1586 C CA . TYR A 1 196 ? 1.131 7.034 -21.846 1.00 90.19 196 TYR A CA 1
ATOM 1587 C C . TYR A 1 196 ? 0.746 5.814 -22.690 1.00 90.19 196 TYR A C 1
ATOM 1589 O O . TYR A 1 196 ? -0.166 5.909 -23.511 1.00 90.19 196 TYR A O 1
ATOM 1597 N N . LEU A 1 197 ? 1.353 4.644 -22.455 1.00 89.81 197 LEU A N 1
ATOM 1598 C CA . LEU A 1 197 ? 0.905 3.393 -23.082 1.00 89.81 197 LEU A CA 1
ATOM 1599 C C . LEU A 1 197 ? -0.555 3.089 -22.719 1.00 89.81 197 LEU A C 1
ATOM 1601 O O . LEU A 1 197 ? -1.345 2.734 -23.594 1.00 89.81 197 LEU A O 1
ATOM 1605 N N . ARG A 1 198 ? -0.931 3.287 -21.448 1.00 86.75 198 ARG A N 1
ATOM 1606 C CA . ARG A 1 198 ? -2.316 3.128 -20.984 1.00 86.75 198 ARG A CA 1
ATOM 1607 C C . ARG A 1 198 ? -3.243 4.185 -21.587 1.00 86.75 198 ARG A C 1
ATOM 1609 O O . ARG A 1 198 ? -4.313 3.823 -22.067 1.00 86.75 198 ARG A O 1
ATOM 1616 N N . THR A 1 199 ? -2.840 5.456 -21.589 1.00 87.44 199 THR A N 1
ATOM 1617 C CA . THR A 1 199 ? -3.628 6.570 -22.148 1.00 87.44 199 THR A CA 1
ATOM 1618 C C . THR A 1 199 ? -3.965 6.346 -23.622 1.00 87.44 199 THR A C 1
ATOM 1620 O O . THR A 1 199 ? -5.103 6.558 -24.029 1.00 87.44 199 THR A O 1
ATOM 1623 N N . HIS A 1 200 ? -3.014 5.839 -24.410 1.00 89.44 200 HIS A N 1
ATOM 1624 C CA . HIS A 1 200 ? -3.203 5.549 -25.838 1.00 89.44 200 HIS A CA 1
ATOM 1625 C C . HIS A 1 200 ? -3.832 4.178 -26.125 1.00 89.44 200 HIS A C 1
ATOM 1627 O O . HIS A 1 200 ? -3.918 3.766 -27.286 1.00 89.44 200 HIS A O 1
ATOM 1633 N N . GLY A 1 201 ? -4.234 3.434 -25.088 1.00 89.06 201 GLY A N 1
ATOM 1634 C CA . GLY A 1 201 ? -4.810 2.095 -25.229 1.00 89.06 201 GLY A CA 1
ATOM 1635 C C . GLY A 1 201 ? -3.861 1.088 -25.887 1.00 89.06 201 GLY A C 1
ATOM 1636 O O . GLY A 1 201 ? -4.305 0.146 -26.543 1.00 89.06 201 GLY A O 1
ATOM 1637 N N . ILE A 1 202 ? -2.547 1.292 -25.768 1.00 89.25 202 ILE A N 1
ATOM 1638 C CA . ILE A 1 202 ? -1.545 0.363 -26.281 1.00 89.25 202 ILE A CA 1
ATOM 1639 C C . ILE A 1 202 ? -1.427 -0.760 -25.260 1.00 89.25 202 ILE A C 1
ATOM 1641 O O . ILE A 1 202 ? -0.921 -0.567 -24.155 1.00 89.25 202 ILE A O 1
ATOM 1645 N N . GLU A 1 203 ? -1.896 -1.949 -25.634 1.00 84.81 203 GLU A N 1
ATOM 1646 C CA . GLU A 1 203 ? -1.782 -3.132 -24.789 1.00 84.81 203 GLU A CA 1
ATOM 1647 C C . GLU A 1 203 ? -0.332 -3.314 -24.319 1.00 84.81 203 GLU A C 1
ATOM 1649 O O . GLU A 1 203 ? 0.599 -3.402 -25.132 1.00 84.81 203 GLU A O 1
ATOM 1654 N N . THR A 1 204 ? -0.146 -3.388 -23.004 1.00 84.88 204 THR A N 1
ATOM 1655 C CA . THR A 1 204 ? 1.161 -3.621 -22.392 1.00 84.88 204 THR A CA 1
ATOM 1656 C C . THR A 1 204 ? 1.425 -5.119 -22.263 1.00 84.88 204 THR A C 1
ATOM 1658 O O . THR A 1 204 ? 0.504 -5.932 -22.188 1.00 84.88 204 THR A O 1
ATOM 1661 N N . ARG A 1 205 ? 2.704 -5.506 -22.288 1.00 79.44 205 ARG A N 1
ATOM 1662 C CA . ARG A 1 205 ? 3.118 -6.899 -22.071 1.00 79.44 205 ARG A CA 1
ATOM 1663 C C . ARG A 1 205 ? 2.612 -7.385 -20.704 1.00 79.44 205 ARG A C 1
ATOM 1665 O O . ARG A 1 205 ? 2.670 -6.625 -19.737 1.00 79.44 205 ARG A O 1
ATOM 1672 N N . SER A 1 206 ? 2.134 -8.630 -20.610 1.00 62.06 206 SER A N 1
ATOM 1673 C CA . SER A 1 206 ? 1.637 -9.182 -19.342 1.00 62.06 206 SER A CA 1
ATOM 1674 C C . SER A 1 206 ? 2.715 -9.085 -18.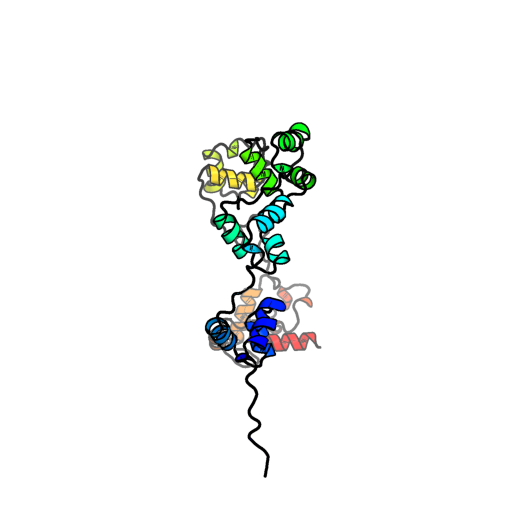262 1.00 62.06 206 SER A C 1
ATOM 1676 O O . SER A 1 206 ? 3.849 -9.511 -18.488 1.00 62.06 206 SER A O 1
ATOM 1678 N N . VAL A 1 207 ? 2.353 -8.551 -17.095 1.00 54.94 207 VAL A N 1
ATOM 1679 C CA . VAL A 1 207 ? 3.188 -8.468 -15.886 1.00 54.94 207 VAL A CA 1
ATOM 1680 C C . VAL A 1 207 ? 3.426 -9.864 -15.300 1.00 54.94 207 VAL A C 1
ATOM 1682 O O . VAL A 1 207 ? 2.873 -10.256 -14.282 1.00 54.94 207 VAL A O 1
ATOM 1685 N N . GLY A 1 208 ? 4.264 -10.635 -15.977 1.00 50.38 208 GLY A N 1
ATOM 1686 C CA . GLY A 1 208 ? 5.106 -11.657 -15.381 1.00 50.38 208 GLY A CA 1
ATOM 1687 C C . GLY A 1 208 ? 6.529 -11.218 -15.676 1.00 50.38 208 GLY A C 1
ATOM 1688 O O . GLY A 1 208 ? 6.813 -10.870 -16.821 1.00 50.38 208 GLY A O 1
ATOM 1689 N N . SER A 1 209 ? 7.381 -11.138 -14.651 1.00 50.06 209 SER A N 1
ATOM 1690 C CA . SER A 1 209 ? 8.799 -10.794 -14.802 1.00 50.06 209 SER A CA 1
ATOM 1691 C C . SER A 1 209 ? 9.355 -11.528 -16.020 1.00 50.06 209 SER A C 1
ATOM 1693 O O . SER A 1 209 ? 9.401 -12.758 -16.016 1.00 50.06 209 SER A O 1
ATOM 1695 N N . GLN A 1 210 ? 9.669 -10.799 -17.097 1.00 54.38 210 GLN A N 1
ATOM 1696 C CA . GLN A 1 210 ? 10.290 -11.414 -18.263 1.00 54.38 210 GLN A CA 1
ATOM 1697 C C . GLN A 1 210 ? 11.571 -12.070 -17.748 1.00 54.38 210 GLN A C 1
ATOM 1699 O O . GLN A 1 210 ? 12.398 -11.396 -17.146 1.00 54.38 210 GLN A O 1
ATOM 1704 N N . THR A 1 211 ? 11.688 -13.390 -17.853 1.00 54.72 211 THR A N 1
ATOM 1705 C CA . THR A 1 211 ? 12.864 -14.124 -17.376 1.00 54.72 211 THR A CA 1
ATOM 1706 C C . THR A 1 211 ? 13.920 -14.163 -18.472 1.00 54.72 211 THR A C 1
ATOM 1708 O O . THR A 1 211 ? 13.581 -14.305 -19.646 1.00 54.72 211 THR A O 1
ATOM 1711 N N . GLY A 1 212 ? 15.199 -14.107 -18.100 1.00 59.12 212 GLY A N 1
ATOM 1712 C CA . GLY A 1 212 ? 16.299 -14.251 -19.058 1.00 59.12 212 GLY A CA 1
ATOM 1713 C C . GLY A 1 212 ? 16.513 -13.011 -19.931 1.00 59.12 212 GLY A C 1
ATOM 1714 O O . GLY A 1 212 ? 16.275 -11.896 -19.474 1.00 59.12 212 GLY A O 1
ATOM 1715 N N . GLU A 1 213 ? 16.948 -13.228 -21.176 1.00 55.03 213 GLU A N 1
ATOM 1716 C CA . GLU A 1 213 ? 17.347 -12.216 -22.180 1.00 55.03 213 GLU A CA 1
ATOM 1717 C C . GLU A 1 213 ? 16.360 -11.066 -22.384 1.00 55.03 213 GLU A C 1
ATOM 1719 O O . GLU A 1 213 ? 16.745 -9.968 -22.769 1.00 55.03 213 GLU A O 1
ATOM 1724 N N . LEU A 1 214 ? 15.083 -11.301 -22.093 1.00 52.50 214 LEU A N 1
ATOM 1725 C CA . LEU A 1 214 ? 14.023 -10.318 -22.274 1.00 52.50 214 LEU A CA 1
ATOM 1726 C C . LEU A 1 214 ? 13.901 -9.327 -21.097 1.00 52.50 214 LEU A C 1
ATOM 1728 O O . LEU A 1 214 ? 13.145 -8.362 -21.190 1.00 52.50 214 LEU A O 1
ATOM 1732 N N . HIS A 1 215 ? 14.609 -9.534 -19.979 1.00 59.12 215 HIS A N 1
ATOM 1733 C CA . HIS A 1 215 ? 14.599 -8.608 -18.844 1.00 59.12 215 HIS A CA 1
ATOM 1734 C C . HIS A 1 215 ? 15.633 -7.488 -19.033 1.00 59.12 215 HIS A C 1
ATOM 1736 O O . HIS A 1 215 ? 16.819 -7.760 -19.145 1.00 59.12 215 HIS A O 1
ATOM 1742 N N . HIS A 1 216 ? 15.240 -6.217 -18.916 1.00 58.94 216 HIS A N 1
ATOM 1743 C CA . HIS A 1 216 ? 16.153 -5.059 -19.034 1.00 58.94 216 HIS A CA 1
ATOM 1744 C C . HIS A 1 216 ? 17.309 -5.018 -18.001 1.00 58.94 216 HIS A C 1
ATOM 1746 O O . HIS A 1 216 ? 18.226 -4.215 -18.129 1.00 58.94 216 HIS A O 1
ATOM 1752 N N . ARG A 1 217 ? 17.266 -5.855 -16.951 1.00 54.03 217 ARG A N 1
ATOM 1753 C CA . ARG A 1 217 ? 18.380 -6.067 -15.992 1.00 54.03 217 ARG A CA 1
ATOM 1754 C C . ARG A 1 217 ? 19.171 -7.359 -16.232 1.00 54.03 217 ARG A C 1
ATOM 1756 O O . ARG A 1 217 ? 19.943 -7.765 -15.369 1.00 54.03 217 ARG A O 1
ATOM 1763 N N . TRP A 1 218 ? 18.918 -8.063 -17.329 1.00 57.59 218 TRP A N 1
ATOM 1764 C CA . TRP A 1 218 ? 19.599 -9.309 -17.646 1.00 57.59 218 TRP A CA 1
ATOM 1765 C C . TRP A 1 218 ? 21.004 -9.024 -18.173 1.00 57.59 218 TRP A C 1
ATOM 1767 O O . TRP A 1 218 ? 21.177 -8.295 -19.142 1.00 57.59 218 TRP A O 1
ATOM 1777 N N . ASN A 1 219 ? 22.005 -9.609 -17.517 1.00 53.16 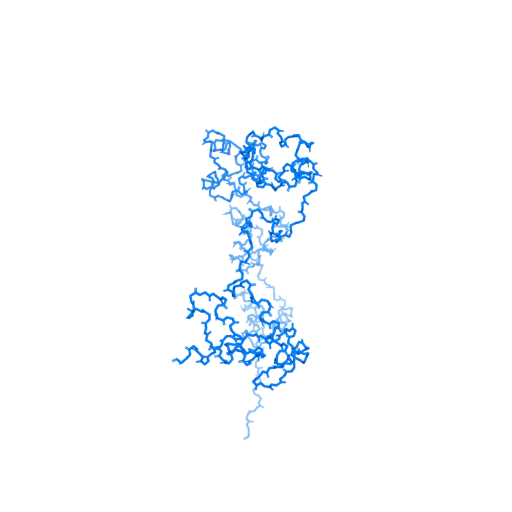219 ASN A N 1
ATOM 1778 C CA . ASN A 1 219 ? 23.415 -9.473 -17.866 1.00 53.16 219 ASN A CA 1
ATOM 1779 C C . ASN A 1 219 ? 24.014 -10.865 -18.124 1.00 53.16 219 ASN A C 1
ATOM 1781 O O . ASN A 1 219 ? 24.748 -11.387 -17.292 1.00 53.16 219 ASN A O 1
ATOM 1785 N N . GLY A 1 220 ? 23.617 -11.510 -19.225 1.00 57.62 220 GLY A N 1
ATOM 1786 C CA . GLY A 1 220 ? 24.233 -12.760 -19.700 1.00 57.62 220 GLY A CA 1
ATOM 1787 C C . GLY A 1 220 ? 23.715 -14.070 -19.091 1.00 57.62 220 GLY A C 1
ATOM 1788 O O . GLY A 1 220 ? 24.080 -15.141 -19.565 1.00 57.62 220 GLY A O 1
ATOM 1789 N N . GLY A 1 221 ? 22.825 -14.022 -18.095 1.00 54.28 221 GLY A N 1
ATOM 1790 C CA . GLY A 1 221 ? 22.316 -15.226 -17.425 1.00 54.28 221 GLY A CA 1
ATOM 1791 C C . GLY A 1 221 ? 23.328 -15.857 -16.459 1.00 54.28 221 GLY A C 1
ATOM 1792 O O . GLY A 1 221 ? 24.402 -15.319 -16.218 1.00 54.28 221 GLY A O 1
ATOM 1793 N N . PHE A 1 222 ? 22.945 -16.972 -15.832 1.00 46.12 222 PHE A N 1
ATOM 1794 C CA . PHE A 1 222 ? 23.791 -17.699 -14.879 1.00 46.12 222 PHE A CA 1
ATOM 1795 C C . PHE A 1 222 ? 24.863 -18.491 -15.638 1.00 46.12 222 PHE A C 1
ATOM 1797 O O . PHE A 1 222 ? 24.540 -19.484 -16.289 1.00 46.12 222 PHE A O 1
ATOM 1804 N N . GLU A 1 223 ? 26.129 -18.077 -15.550 1.00 45.81 223 GLU A N 1
ATOM 1805 C CA . GLU A 1 223 ? 27.247 -18.941 -15.934 1.00 45.81 223 GLU A CA 1
ATOM 1806 C C . GLU A 1 223 ? 27.335 -20.080 -14.901 1.00 45.81 223 GLU A C 1
ATOM 1808 O O . GLU A 1 223 ? 27.413 -19.796 -13.700 1.00 45.81 223 GLU A O 1
ATOM 1813 N N . PRO A 1 224 ? 27.244 -21.365 -15.303 1.00 55.75 224 PRO A N 1
ATOM 1814 C CA . PRO A 1 224 ? 27.237 -22.461 -14.348 1.00 55.75 224 PRO A CA 1
ATOM 1815 C C . PRO A 1 224 ? 28.506 -22.437 -13.498 1.00 55.75 224 PRO A C 1
ATOM 1817 O O . PRO A 1 224 ? 29.604 -22.613 -14.019 1.00 55.75 224 PRO A O 1
ATOM 1820 N N . TYR A 1 225 ? 28.344 -22.298 -12.179 1.00 66.38 225 TYR A N 1
ATOM 1821 C CA . TYR A 1 225 ? 29.422 -22.385 -11.178 1.00 66.38 225 TYR A CA 1
ATOM 1822 C C . TYR A 1 225 ? 30.326 -23.628 -11.351 1.00 66.38 225 TYR A C 1
ATOM 1824 O O . TYR A 1 225 ? 31.463 -23.650 -10.893 1.00 66.38 225 TYR A O 1
ATOM 1832 N N . TYR A 1 226 ? 29.823 -24.652 -12.045 1.00 72.94 226 TYR A N 1
ATOM 1833 C CA . TYR A 1 226 ? 30.472 -25.935 -12.287 1.00 72.94 226 TYR A CA 1
ATOM 1834 C C . TYR A 1 226 ? 31.249 -26.022 -13.610 1.00 72.94 226 TYR A C 1
ATOM 1836 O O . TYR A 1 226 ? 31.702 -27.105 -13.953 1.00 72.94 226 TYR A O 1
ATOM 1844 N N . GLY A 1 227 ? 31.407 -24.932 -14.364 1.00 79.94 227 GLY A N 1
ATOM 1845 C CA . GLY A 1 227 ? 32.141 -24.937 -15.633 1.00 79.94 227 GLY A CA 1
ATOM 1846 C C . GLY A 1 227 ? 31.325 -25.441 -16.828 1.00 79.94 227 GLY A C 1
ATOM 1847 O O . GLY A 1 227 ? 30.226 -25.995 -16.698 1.00 79.94 227 GLY A O 1
ATOM 1848 N N . LYS A 1 228 ? 31.857 -25.232 -18.036 1.00 81.31 228 LYS A N 1
ATOM 1849 C CA . LYS A 1 228 ? 31.118 -25.426 -19.301 1.00 81.31 228 LYS A CA 1
ATOM 1850 C C . LYS A 1 228 ? 30.858 -26.900 -19.634 1.00 81.31 228 LYS A C 1
ATOM 1852 O O . LYS A 1 228 ? 29.895 -27.203 -20.335 1.00 81.31 228 LYS A O 1
ATOM 1857 N N . ASN A 1 229 ? 31.678 -27.819 -19.118 1.00 85.19 229 ASN A N 1
ATOM 1858 C CA . ASN A 1 229 ? 31.561 -29.263 -19.368 1.00 85.19 229 ASN A CA 1
ATOM 1859 C C . ASN A 1 229 ? 30.590 -29.990 -18.414 1.00 85.19 229 ASN A C 1
ATOM 1861 O O . ASN A 1 229 ? 30.322 -31.178 -18.608 1.00 85.19 229 ASN A O 1
ATOM 1865 N N . TRP A 1 230 ? 30.033 -29.308 -17.404 1.00 86.69 230 TRP A N 1
ATOM 1866 C CA . TRP A 1 230 ? 29.273 -29.955 -16.330 1.00 86.69 230 TRP A CA 1
ATOM 1867 C C . TRP A 1 230 ? 28.098 -30.804 -16.824 1.00 86.69 230 TRP A C 1
ATOM 1869 O O . TRP A 1 230 ? 27.919 -31.933 -16.378 1.00 86.69 230 TRP A O 1
ATOM 1879 N N . HIS A 1 231 ? 27.299 -30.302 -17.768 1.00 83.81 231 HIS A N 1
ATOM 1880 C CA . HIS A 1 231 ? 26.125 -31.034 -18.256 1.00 83.81 231 HIS A CA 1
ATOM 1881 C C . HIS A 1 231 ? 26.488 -32.354 -18.950 1.00 83.81 231 HIS A C 1
ATOM 1883 O O . HIS A 1 231 ? 25.764 -33.344 -18.805 1.00 83.81 231 HIS A O 1
ATOM 1889 N N . GLU A 1 232 ? 27.601 -32.373 -19.687 1.00 88.06 232 GLU A N 1
ATOM 1890 C CA . GLU A 1 232 ? 28.113 -33.567 -20.360 1.00 88.06 232 GLU A CA 1
ATOM 1891 C C . GLU A 1 232 ? 28.652 -34.572 -19.339 1.00 88.06 232 GLU A C 1
ATOM 1893 O O . GLU A 1 232 ? 28.247 -35.738 -19.335 1.00 88.06 232 GLU A O 1
ATOM 1898 N N . VAL A 1 233 ? 29.497 -34.102 -18.418 1.00 92.50 233 VAL A N 1
ATOM 1899 C CA . VAL A 1 233 ? 30.089 -34.938 -17.370 1.00 92.50 233 VAL A CA 1
ATOM 1900 C C . VAL A 1 233 ? 29.013 -35.510 -16.448 1.00 92.50 233 VAL A C 1
ATOM 1902 O O . VAL A 1 233 ? 29.012 -36.713 -16.187 1.00 92.50 233 VAL A O 1
ATOM 1905 N N . ARG A 1 234 ? 28.045 -34.694 -16.009 1.00 93.50 234 ARG A N 1
ATOM 1906 C CA . ARG A 1 234 ? 26.923 -35.136 -15.169 1.00 93.50 234 ARG A CA 1
ATOM 1907 C C . ARG A 1 234 ? 26.172 -36.290 -15.823 1.00 93.50 234 ARG A C 1
ATOM 1909 O O . ARG A 1 234 ? 25.896 -37.288 -15.164 1.00 93.50 234 ARG A O 1
ATOM 1916 N N . ARG A 1 235 ? 25.850 -36.175 -17.116 1.00 92.94 235 ARG A N 1
ATOM 1917 C CA . ARG A 1 235 ? 25.161 -37.243 -17.855 1.00 92.94 235 ARG A CA 1
ATOM 1918 C C . ARG A 1 235 ? 26.003 -38.516 -17.894 1.00 92.94 235 ARG A C 1
ATOM 1920 O O . ARG A 1 235 ? 25.488 -39.583 -17.585 1.00 92.94 235 ARG A O 1
ATOM 1927 N N . ARG A 1 236 ? 27.298 -38.392 -18.193 1.00 95.94 236 ARG A N 1
ATOM 1928 C CA . ARG A 1 236 ? 28.230 -39.525 -18.228 1.00 95.94 236 ARG A CA 1
ATOM 1929 C C . ARG A 1 236 ? 28.332 -40.242 -16.879 1.00 95.94 236 ARG A C 1
ATOM 1931 O O . ARG A 1 236 ? 28.398 -41.465 -16.861 1.00 95.94 236 ARG A O 1
ATOM 1938 N N . VAL A 1 237 ? 28.338 -39.504 -15.769 1.00 97.12 237 VAL A N 1
ATOM 1939 C CA . VAL A 1 237 ? 28.383 -40.076 -14.412 1.00 97.12 237 VAL A CA 1
ATOM 1940 C C . VAL A 1 237 ? 27.072 -40.775 -14.055 1.00 97.12 237 VAL A C 1
ATOM 1942 O O . VAL A 1 237 ? 27.111 -41.901 -13.568 1.00 97.12 237 VAL A O 1
ATOM 1945 N N . LEU A 1 238 ? 25.922 -40.168 -14.367 1.00 95.81 238 LEU A N 1
ATOM 1946 C CA . LEU A 1 238 ? 24.620 -40.815 -14.180 1.00 95.81 238 LEU A CA 1
ATOM 1947 C C . LEU A 1 238 ? 24.513 -42.114 -14.985 1.00 95.81 238 LEU A C 1
ATOM 1949 O O . LEU A 1 238 ? 24.068 -43.128 -14.453 1.00 95.81 238 LEU A O 1
ATOM 1953 N N . ASP A 1 239 ? 24.944 -42.102 -16.247 1.00 96.00 239 ASP A N 1
ATOM 1954 C CA . ASP A 1 239 ? 24.896 -43.284 -17.108 1.00 96.00 239 ASP A CA 1
ATOM 1955 C C . ASP A 1 239 ? 25.910 -44.358 -16.649 1.00 96.00 239 ASP A C 1
ATOM 1957 O O . ASP A 1 239 ? 25.572 -45.541 -16.638 1.00 96.00 239 ASP A O 1
ATOM 1961 N N . ARG A 1 240 ? 27.113 -43.968 -16.183 1.00 97.25 240 ARG A N 1
ATOM 1962 C CA . ARG A 1 240 ? 28.098 -44.875 -15.546 1.00 97.25 240 ARG A CA 1
ATOM 1963 C C . ARG A 1 240 ? 27.497 -45.591 -14.340 1.00 97.25 240 ARG A C 1
ATOM 1965 O O . ARG A 1 240 ? 27.671 -46.796 -14.187 1.00 97.25 240 ARG A O 1
ATOM 1972 N N . ASP A 1 241 ? 26.787 -44.844 -13.505 1.00 97.88 241 ASP A N 1
ATOM 1973 C CA . ASP A 1 241 ? 26.189 -45.322 -12.259 1.00 97.88 241 ASP A CA 1
ATOM 1974 C C . ASP A 1 241 ? 24.842 -46.034 -12.501 1.00 97.88 241 ASP A C 1
ATOM 1976 O O . ASP A 1 241 ? 24.079 -46.283 -11.564 1.00 97.88 241 ASP A O 1
ATOM 1980 N N . ASN A 1 242 ? 24.522 -46.348 -13.765 1.00 97.12 242 ASN A N 1
ATOM 1981 C CA . ASN A 1 242 ? 23.266 -46.950 -14.213 1.00 97.12 242 ASN A CA 1
ATOM 1982 C C . ASN A 1 242 ? 22.024 -46.221 -13.667 1.00 97.12 242 ASN A C 1
ATOM 1984 O O . ASN A 1 242 ? 20.996 -46.838 -13.392 1.00 97.12 242 ASN A O 1
ATOM 1988 N N . ARG A 1 243 ? 22.141 -44.903 -13.456 1.00 97.50 243 ARG A N 1
ATOM 1989 C CA . ARG A 1 243 ? 21.123 -44.041 -12.838 1.00 97.50 243 ARG A CA 1
ATOM 1990 C C . ARG A 1 243 ? 20.619 -44.595 -11.506 1.00 97.50 243 ARG A C 1
ATOM 1992 O O . ARG A 1 243 ? 19.429 -44.541 -11.204 1.00 97.50 243 ARG A O 1
ATOM 1999 N N . THR A 1 244 ? 21.538 -45.129 -10.707 1.00 97.88 244 THR A N 1
ATOM 2000 C CA . THR A 1 244 ? 21.275 -45.621 -9.354 1.00 97.88 244 THR A CA 1
ATOM 2001 C C . THR A 1 244 ? 22.135 -44.879 -8.344 1.00 97.88 244 THR A C 1
ATOM 2003 O O . THR A 1 244 ? 23.303 -44.570 -8.594 1.00 97.88 244 THR A O 1
ATOM 2006 N N . CYS A 1 245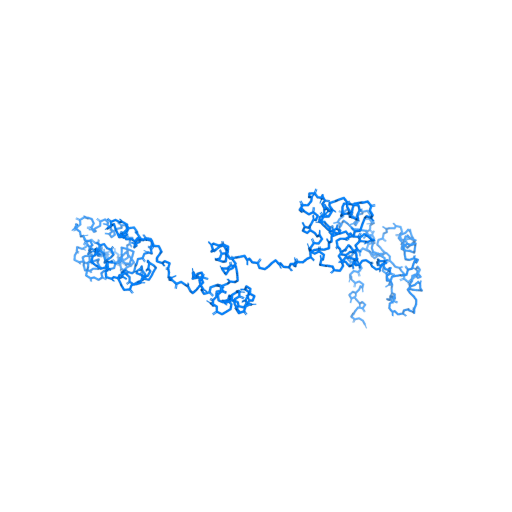 ? 21.563 -44.580 -7.179 1.00 97.69 245 CYS A N 1
ATOM 2007 C CA . CYS A 1 245 ? 22.318 -44.021 -6.068 1.00 97.69 245 CYS A CA 1
ATOM 2008 C C . CYS A 1 245 ? 23.415 -45.006 -5.649 1.00 97.69 245 CYS A C 1
ATOM 2010 O O . CYS A 1 245 ? 23.117 -46.107 -5.191 1.00 97.69 245 CYS A O 1
ATOM 2012 N N . GLN A 1 246 ? 24.677 -44.584 -5.706 1.00 97.88 246 GLN A N 1
ATOM 2013 C CA . GLN A 1 246 ? 25.827 -45.431 -5.370 1.00 97.88 246 GLN A CA 1
ATOM 2014 C C . GLN A 1 246 ? 25.990 -45.679 -3.860 1.00 97.88 246 GLN A C 1
ATOM 2016 O O . GLN A 1 246 ? 26.931 -46.340 -3.432 1.00 97.88 246 GLN A O 1
ATOM 2021 N N . CYS A 1 247 ? 25.082 -45.142 -3.039 1.00 96.50 247 CYS A N 1
ATOM 2022 C CA . CYS A 1 247 ? 25.084 -45.325 -1.592 1.00 96.50 247 CYS A CA 1
ATOM 2023 C C . CYS A 1 247 ? 23.943 -46.227 -1.097 1.00 96.50 247 CYS A C 1
ATOM 2025 O O . CYS A 1 247 ? 24.193 -47.134 -0.308 1.00 96.50 247 CYS A O 1
ATOM 2027 N N . CYS A 1 248 ? 22.703 -46.002 -1.545 1.00 96.31 248 CYS A N 1
ATOM 2028 C CA . CYS A 1 248 ? 21.540 -46.785 -1.104 1.00 96.31 248 CYS A CA 1
ATOM 2029 C C . CYS A 1 248 ? 20.910 -47.664 -2.195 1.00 96.31 248 CYS A C 1
ATOM 2031 O O . CYS A 1 248 ? 20.020 -48.448 -1.887 1.00 96.31 248 CYS A O 1
ATOM 2033 N N . GLY A 1 249 ? 21.341 -47.539 -3.453 1.00 97.19 249 GLY A N 1
ATOM 2034 C CA . GLY A 1 249 ? 20.862 -48.356 -4.570 1.00 97.19 249 GLY A CA 1
ATOM 2035 C C . GLY A 1 249 ? 19.528 -47.931 -5.190 1.00 97.19 249 GLY A C 1
ATOM 2036 O O . GLY A 1 249 ? 19.112 -48.558 -6.159 1.00 97.19 249 GLY A O 1
ATOM 2037 N N . VAL A 1 250 ? 18.858 -46.882 -4.687 1.00 96.50 250 VAL A N 1
ATOM 2038 C CA . VAL A 1 250 ? 17.592 -46.407 -5.282 1.00 96.50 250 VAL A CA 1
ATOM 2039 C C . VAL A 1 250 ? 17.803 -45.978 -6.737 1.00 96.50 250 VAL A C 1
ATOM 2041 O O . VAL A 1 250 ? 18.787 -45.294 -7.045 1.00 96.50 250 VAL A O 1
ATOM 2044 N N . SER A 1 251 ? 16.896 -46.384 -7.626 1.00 97.56 251 SER A N 1
ATOM 2045 C CA . SER A 1 251 ? 16.933 -45.978 -9.031 1.00 97.56 251 SER A CA 1
ATOM 2046 C C . SER A 1 251 ? 16.436 -44.540 -9.204 1.00 97.56 251 SER A C 1
ATOM 2048 O O . SER A 1 251 ? 15.680 -44.022 -8.382 1.00 97.56 251 SER A O 1
ATOM 2050 N N . GLU A 1 252 ? 16.845 -43.877 -10.284 1.00 95.12 252 GLU A N 1
ATOM 2051 C CA . GLU A 1 252 ? 16.343 -42.543 -10.623 1.00 95.12 252 GLU A CA 1
ATOM 2052 C C . GLU A 1 252 ? 14.829 -42.544 -10.852 1.00 95.12 252 GLU A C 1
ATOM 2054 O O . GLU A 1 252 ? 14.172 -41.580 -10.474 1.00 95.12 252 GLU A O 1
ATOM 2059 N N . VAL A 1 253 ? 14.273 -43.627 -11.406 1.00 95.44 253 VAL A N 1
ATOM 2060 C CA . VAL A 1 253 ? 12.824 -43.776 -11.606 1.00 95.44 253 VAL A CA 1
ATOM 2061 C C . VAL A 1 253 ? 12.108 -43.781 -10.259 1.00 95.44 253 VAL A C 1
ATOM 2063 O O . VAL A 1 253 ? 11.253 -42.929 -10.029 1.00 95.44 253 VAL A O 1
ATOM 2066 N N . ASP A 1 254 ? 12.523 -44.652 -9.335 1.00 95.69 254 ASP A N 1
ATOM 2067 C CA . ASP A 1 254 ? 11.904 -44.739 -8.006 1.00 95.69 254 ASP A CA 1
ATOM 2068 C C . ASP A 1 254 ? 12.065 -43.424 -7.227 1.00 95.69 254 ASP A C 1
ATOM 2070 O O . ASP A 1 254 ? 11.137 -42.958 -6.567 1.00 95.69 254 ASP A O 1
ATOM 2074 N N . HIS A 1 255 ? 13.236 -42.787 -7.317 1.00 94.31 255 HIS A N 1
ATOM 2075 C CA . HIS A 1 255 ? 13.496 -41.511 -6.650 1.00 94.31 255 HIS A CA 1
ATOM 2076 C C . HIS A 1 255 ? 12.654 -40.370 -7.236 1.00 94.31 255 HIS A C 1
ATOM 2078 O O . HIS A 1 255 ? 12.111 -39.557 -6.486 1.00 94.31 255 HIS A O 1
ATOM 2084 N N . GLN A 1 256 ? 12.511 -40.315 -8.562 1.00 92.69 256 GLN A N 1
ATOM 2085 C CA . GLN A 1 256 ? 11.683 -39.330 -9.252 1.00 92.69 256 GLN A CA 1
ATOM 2086 C C . GLN A 1 256 ? 10.202 -39.515 -8.904 1.00 92.69 256 GLN A C 1
ATOM 2088 O O . GLN A 1 256 ? 9.514 -38.521 -8.679 1.00 92.69 256 GLN A O 1
ATOM 2093 N N . GLU A 1 257 ? 9.713 -40.753 -8.814 1.00 93.06 257 GLU A N 1
ATOM 2094 C CA . GLU A 1 257 ? 8.337 -41.048 -8.395 1.00 93.06 257 GLU A CA 1
ATOM 2095 C C . GLU A 1 257 ? 8.080 -40.661 -6.932 1.00 93.06 257 GLU A C 1
ATOM 2097 O O . GLU A 1 257 ? 7.044 -40.077 -6.618 1.00 93.06 257 GLU A O 1
ATOM 2102 N N . GLN A 1 258 ? 9.031 -40.934 -6.035 1.00 90.75 258 GLN A N 1
ATOM 2103 C CA . GLN A 1 258 ? 8.877 -40.665 -4.601 1.00 90.75 258 GLN A CA 1
ATOM 2104 C C . GLN A 1 258 ? 9.086 -39.194 -4.223 1.00 90.75 258 GLN A C 1
ATOM 2106 O O . GLN A 1 258 ? 8.469 -38.704 -3.275 1.00 90.75 258 GLN A O 1
ATOM 2111 N N . HIS A 1 259 ? 9.975 -38.487 -4.924 1.00 87.94 259 HIS A N 1
ATOM 2112 C CA . HIS A 1 259 ? 10.452 -37.162 -4.511 1.00 87.94 259 HIS A CA 1
ATOM 2113 C C . HIS A 1 259 ? 10.305 -36.076 -5.582 1.00 87.94 259 HIS A C 1
ATOM 2115 O O . HIS A 1 259 ? 10.627 -34.918 -5.314 1.00 87.94 259 HIS A O 1
ATOM 2121 N N . GLY A 1 260 ? 9.827 -36.413 -6.783 1.00 87.44 260 GLY A N 1
ATOM 2122 C CA . GLY A 1 260 ? 9.625 -35.457 -7.874 1.00 87.44 260 GLY A CA 1
ATOM 2123 C C . GLY A 1 260 ? 10.918 -34.870 -8.445 1.00 87.44 260 GLY A C 1
ATOM 2124 O O . GLY A 1 260 ? 10.864 -33.860 -9.146 1.00 87.44 260 GLY A O 1
ATOM 2125 N N . MET A 1 261 ? 12.076 -35.471 -8.154 1.00 87.12 261 MET A N 1
ATOM 2126 C CA . MET A 1 261 ? 13.387 -34.957 -8.557 1.00 87.12 261 MET A CA 1
ATOM 2127 C C . MET A 1 261 ? 14.358 -36.073 -8.966 1.00 87.12 261 MET A C 1
ATOM 2129 O O . MET A 1 261 ? 14.285 -37.198 -8.467 1.00 87.12 261 MET A O 1
ATOM 2133 N N . GLN A 1 262 ? 15.296 -35.729 -9.848 1.00 91.12 262 GLN A N 1
ATOM 2134 C CA . GLN A 1 262 ? 16.348 -36.627 -10.330 1.00 91.12 262 GLN A CA 1
ATOM 2135 C C . GLN A 1 262 ? 17.407 -36.903 -9.255 1.00 91.12 262 GLN A C 1
ATOM 2137 O O . GLN A 1 262 ? 17.423 -36.264 -8.202 1.00 91.12 262 GLN A O 1
ATOM 2142 N N . LEU A 1 263 ? 18.310 -37.847 -9.535 1.00 95.31 263 LEU A N 1
ATOM 2143 C CA . LEU A 1 263 ? 19.488 -38.063 -8.696 1.00 95.31 263 LEU A CA 1
ATOM 2144 C C . LEU A 1 263 ? 20.482 -36.895 -8.834 1.00 95.31 263 LEU A C 1
ATOM 2146 O O . LEU A 1 263 ? 20.646 -36.291 -9.904 1.00 95.31 263 LEU A O 1
ATOM 2150 N N . ASP A 1 264 ? 21.166 -36.600 -7.733 1.00 94.06 264 ASP A N 1
ATOM 2151 C CA . ASP A 1 264 ? 22.225 -35.600 -7.658 1.00 94.06 264 ASP A CA 1
ATOM 2152 C C . ASP A 1 264 ? 23.571 -36.241 -8.053 1.00 94.06 264 ASP A C 1
ATOM 2154 O O . ASP A 1 264 ? 23.800 -37.432 -7.830 1.00 94.06 264 ASP A O 1
ATOM 2158 N N . VAL A 1 265 ? 24.483 -35.452 -8.630 1.00 94.75 265 VAL A N 1
ATOM 2159 C CA . VAL A 1 265 ? 25.886 -35.850 -8.835 1.00 94.75 265 VAL A CA 1
ATOM 2160 C C . VAL A 1 265 ? 26.744 -34.989 -7.923 1.00 94.75 265 VAL A C 1
ATOM 2162 O O . VAL A 1 265 ? 26.762 -33.769 -8.061 1.00 94.75 265 VAL A O 1
ATOM 2165 N N . HIS A 1 266 ? 27.423 -35.639 -6.987 1.00 93.50 266 HIS A N 1
ATOM 2166 C CA . HIS A 1 266 ? 28.170 -35.010 -5.909 1.00 93.50 266 HIS A CA 1
ATOM 2167 C C . HIS A 1 266 ? 29.678 -35.050 -6.171 1.00 93.50 266 HIS A C 1
ATOM 2169 O O . HIS A 1 266 ? 30.199 -36.089 -6.585 1.00 93.50 266 HIS A O 1
ATOM 2175 N N . HIS A 1 267 ? 30.380 -33.952 -5.881 1.00 93.50 267 HIS A N 1
ATOM 2176 C CA . HIS A 1 267 ? 31.843 -33.878 -5.903 1.00 93.50 267 HIS A CA 1
ATOM 2177 C C . HIS A 1 267 ? 32.437 -34.404 -4.594 1.00 93.50 267 HIS A C 1
ATOM 2179 O O . HIS A 1 267 ? 32.205 -33.818 -3.550 1.00 93.50 267 HIS A O 1
ATOM 2185 N N . ARG A 1 268 ? 33.266 -35.453 -4.652 1.00 92.69 268 ARG A N 1
ATOM 2186 C CA . ARG A 1 268 ? 33.974 -36.032 -3.491 1.00 92.69 268 ARG A CA 1
ATOM 2187 C C . ARG A 1 268 ? 35.034 -35.097 -2.908 1.00 92.69 268 ARG A C 1
ATOM 2189 O O . ARG A 1 268 ? 35.351 -35.156 -1.727 1.00 92.69 268 ARG A O 1
ATOM 2196 N N . LYS A 1 269 ? 35.669 -34.300 -3.764 1.00 89.94 269 LYS A N 1
ATOM 2197 C CA . LYS A 1 269 ? 36.507 -33.164 -3.389 1.00 89.94 269 LYS A CA 1
ATOM 2198 C C . LYS A 1 269 ? 35.760 -31.905 -3.811 1.00 89.94 269 LYS A C 1
ATOM 2200 O O . LYS A 1 269 ? 35.489 -31.768 -5.009 1.00 89.94 269 LYS A O 1
ATOM 2205 N N . PRO A 1 270 ? 35.443 -30.992 -2.879 1.00 87.31 270 PRO A N 1
ATOM 2206 C CA . PRO A 1 270 ? 34.658 -29.805 -3.183 1.00 87.31 270 PRO A CA 1
ATOM 2207 C C . PRO A 1 270 ? 35.275 -28.967 -4.303 1.00 87.31 270 PRO A C 1
ATOM 2209 O O . PRO A 1 270 ? 36.463 -28.670 -4.276 1.00 87.31 270 PRO A O 1
ATOM 2212 N N . ILE A 1 271 ? 34.455 -28.498 -5.243 1.00 84.31 271 ILE A N 1
ATOM 2213 C CA . ILE A 1 271 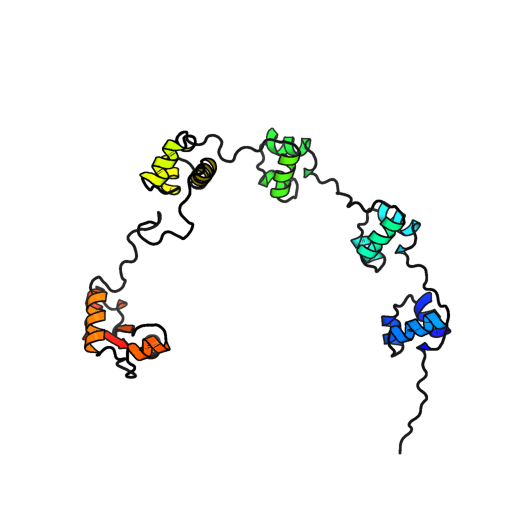? 34.903 -27.702 -6.400 1.00 84.31 271 ILE A CA 1
ATOM 2214 C C . ILE A 1 271 ? 35.766 -26.484 -6.029 1.00 84.31 271 ILE A C 1
ATOM 2216 O O . ILE A 1 271 ? 36.708 -26.154 -6.738 1.00 84.31 271 ILE A O 1
ATOM 2220 N N . ARG A 1 272 ? 35.526 -25.878 -4.858 1.00 82.38 272 ARG A N 1
ATOM 2221 C CA . ARG A 1 272 ? 36.324 -24.767 -4.307 1.00 82.38 272 ARG A CA 1
ATOM 2222 C C . ARG A 1 272 ? 37.797 -25.100 -4.026 1.00 82.38 272 ARG A C 1
ATOM 2224 O O . ARG A 1 272 ? 38.548 -24.195 -3.686 1.00 82.38 272 ARG A O 1
ATOM 2231 N N . THR A 1 273 ? 38.193 -26.375 -4.053 1.00 86.19 273 THR A N 1
ATOM 2232 C CA . THR A 1 273 ? 39.590 -26.799 -3.852 1.00 86.19 273 THR A CA 1
ATOM 2233 C C . THR A 1 273 ? 40.379 -26.888 -5.157 1.00 86.19 273 THR A C 1
ATOM 2235 O O . THR A 1 273 ? 41.521 -27.338 -5.129 1.00 86.19 273 THR A O 1
ATOM 2238 N N . PHE A 1 274 ? 39.775 -26.523 -6.289 1.00 85.06 274 PHE A N 1
ATOM 2239 C CA . PHE A 1 274 ? 40.379 -26.563 -7.617 1.00 85.06 274 PHE A CA 1
ATOM 2240 C C . PHE A 1 274 ? 40.460 -25.148 -8.197 1.00 85.06 274 PHE A C 1
ATOM 2242 O O . PHE A 1 274 ? 39.571 -24.332 -7.954 1.00 85.06 274 PHE A O 1
ATOM 2249 N N . ASP A 1 275 ? 41.512 -24.874 -8.972 1.00 84.62 275 ASP A N 1
ATOM 2250 C CA . ASP A 1 275 ? 41.716 -23.569 -9.617 1.00 84.62 275 ASP A CA 1
ATOM 2251 C C . ASP A 1 275 ? 40.732 -23.337 -10.780 1.00 84.62 275 ASP A C 1
ATOM 2253 O O . ASP A 1 275 ? 40.288 -22.213 -11.005 1.00 84.62 275 ASP A O 1
ATOM 2257 N N . GLU A 1 276 ? 40.349 -24.409 -11.484 1.00 84.06 276 GLU A N 1
ATOM 2258 C CA . GLU A 1 276 ? 39.375 -24.389 -12.580 1.00 84.06 276 GLU A CA 1
ATOM 2259 C C . GLU A 1 276 ? 38.194 -25.339 -12.283 1.00 84.06 276 GLU A C 1
ATOM 2261 O O . GLU A 1 276 ? 38.425 -26.509 -11.950 1.00 84.06 276 GLU A O 1
ATOM 2266 N N . PRO A 1 277 ? 36.928 -24.892 -12.426 1.00 83.25 277 PRO A N 1
ATOM 2267 C CA . PRO A 1 277 ? 35.731 -25.721 -12.226 1.00 83.25 277 PRO A CA 1
ATOM 2268 C C . PRO A 1 277 ? 35.737 -27.038 -13.014 1.00 83.25 277 PRO A C 1
ATOM 2270 O O . PRO A 1 277 ? 35.367 -28.090 -12.493 1.00 83.25 277 PRO A O 1
ATOM 2273 N N . GLU A 1 278 ? 36.209 -27.002 -14.259 1.00 89.12 278 GLU A N 1
ATOM 2274 C CA . GLU A 1 278 ? 36.306 -28.151 -15.154 1.00 89.12 278 GLU A CA 1
ATOM 2275 C C . GLU A 1 278 ? 37.239 -29.244 -14.610 1.00 89.12 278 GLU A C 1
ATOM 2277 O O . GLU A 1 278 ? 36.991 -30.424 -14.863 1.00 89.12 278 GLU A O 1
ATOM 2282 N N . ALA A 1 279 ? 38.266 -28.875 -13.833 1.00 88.50 279 ALA A N 1
ATOM 2283 C CA . ALA A 1 279 ? 39.189 -29.820 -13.205 1.00 88.50 279 ALA A CA 1
ATOM 2284 C C . ALA A 1 279 ? 38.537 -30.587 -12.043 1.00 88.50 279 ALA A C 1
ATOM 2286 O O . ALA A 1 279 ? 38.892 -31.736 -11.779 1.00 88.50 279 ALA A O 1
ATOM 2287 N N . ALA A 1 280 ? 37.550 -29.985 -11.371 1.00 90.06 280 ALA A N 1
ATOM 2288 C CA . ALA A 1 280 ? 36.765 -30.677 -10.353 1.00 90.06 280 ALA A CA 1
ATOM 2289 C C . ALA A 1 280 ? 35.810 -31.719 -10.962 1.00 90.06 280 ALA A C 1
ATOM 2291 O O . ALA A 1 280 ? 35.399 -32.647 -10.264 1.00 90.06 280 ALA A O 1
ATOM 2292 N N . ASN A 1 281 ? 35.480 -31.597 -12.251 1.00 93.19 281 ASN A N 1
ATOM 2293 C CA . ASN A 1 281 ? 34.542 -32.465 -12.968 1.00 93.19 281 ASN A CA 1
ATOM 2294 C C . ASN A 1 281 ? 35.184 -33.754 -13.510 1.00 93.19 281 ASN A C 1
ATOM 2296 O O . ASN A 1 281 ? 34.704 -34.336 -14.484 1.00 93.19 281 ASN A O 1
ATOM 2300 N N . ASP A 1 282 ? 36.263 -34.225 -12.891 1.00 93.75 282 ASP A N 1
ATOM 2301 C CA . ASP A 1 282 ? 36.781 -35.562 -13.159 1.00 93.75 282 ASP A CA 1
ATOM 2302 C C . ASP A 1 282 ? 35.736 -36.617 -12.728 1.00 93.75 282 ASP A C 1
ATOM 2304 O O . ASP A 1 282 ? 35.272 -36.563 -11.585 1.00 93.75 282 ASP A O 1
ATOM 2308 N N . PRO A 1 283 ? 35.336 -37.580 -13.584 1.00 93.69 283 PRO A N 1
ATOM 2309 C CA . PRO A 1 283 ? 34.395 -38.634 -13.205 1.00 93.69 283 PRO A CA 1
ATOM 2310 C C . PRO A 1 283 ? 34.768 -39.389 -11.920 1.00 93.69 283 PRO A C 1
ATOM 2312 O O . PRO A 1 283 ? 33.865 -39.806 -11.193 1.00 93.69 283 PRO A O 1
ATOM 2315 N N . ASP A 1 284 ? 36.055 -39.543 -11.604 1.00 94.62 284 ASP A N 1
ATOM 2316 C CA . ASP A 1 284 ? 36.515 -40.196 -10.371 1.00 94.62 284 ASP A CA 1
ATOM 2317 C C . ASP A 1 284 ? 36.266 -39.325 -9.131 1.00 94.62 284 ASP A C 1
ATOM 2319 O O . ASP A 1 284 ? 36.058 -39.836 -8.025 1.00 94.62 284 ASP A O 1
ATOM 2323 N N . ASN A 1 285 ? 36.203 -38.004 -9.314 1.00 95.44 285 ASN A N 1
ATOM 2324 C CA . ASN A 1 285 ? 35.788 -37.054 -8.290 1.00 95.44 285 ASN A CA 1
ATOM 2325 C C . ASN A 1 285 ? 34.258 -36.975 -8.132 1.00 95.44 285 ASN A C 1
ATOM 2327 O O . ASN A 1 285 ? 33.782 -36.249 -7.264 1.00 95.44 285 ASN A O 1
ATOM 2331 N N . LEU A 1 286 ? 33.473 -37.707 -8.930 1.00 96.44 286 LEU A N 1
ATOM 2332 C CA . LEU A 1 286 ? 32.015 -37.587 -8.973 1.00 96.44 286 LEU A CA 1
ATOM 2333 C C . LEU A 1 286 ? 31.295 -38.886 -8.597 1.00 96.44 286 LEU A C 1
ATOM 2335 O O . LEU A 1 286 ? 31.700 -39.998 -8.955 1.00 96.44 286 LEU A O 1
ATOM 2339 N N . VAL A 1 287 ? 30.171 -38.750 -7.894 1.00 96.94 287 VAL A N 1
ATOM 2340 C CA . VAL A 1 287 ? 29.332 -39.882 -7.481 1.00 96.94 287 VAL A CA 1
ATOM 2341 C C . VAL A 1 287 ? 27.844 -39.548 -7.563 1.00 96.94 287 VAL A C 1
ATOM 2343 O O . VAL A 1 287 ? 27.416 -38.491 -7.105 1.00 96.94 287 VAL A O 1
ATOM 2346 N N . THR A 1 288 ? 27.046 -40.456 -8.129 1.00 98.19 288 THR A N 1
ATOM 2347 C CA . THR A 1 288 ? 25.583 -40.322 -8.164 1.00 98.19 288 THR A CA 1
ATOM 2348 C C . THR A 1 288 ? 24.969 -40.676 -6.811 1.00 98.19 288 THR A C 1
ATOM 2350 O O . THR A 1 288 ? 25.163 -41.786 -6.306 1.00 98.19 288 THR A O 1
ATOM 2353 N N . LEU A 1 289 ? 24.183 -39.766 -6.230 1.00 97.12 289 LEU A N 1
ATOM 2354 C CA . LEU A 1 289 ? 23.519 -39.936 -4.936 1.00 97.12 289 LEU A CA 1
ATOM 2355 C C . LEU A 1 289 ? 22.051 -39.491 -4.999 1.00 97.12 289 LEU A C 1
ATOM 2357 O O . LEU A 1 289 ? 21.693 -38.554 -5.705 1.00 97.12 289 LEU A O 1
ATOM 2361 N N . CYS A 1 290 ? 21.185 -40.142 -4.222 1.00 96.88 290 CYS A N 1
ATOM 2362 C CA . CYS A 1 290 ? 19.843 -39.621 -3.961 1.00 96.88 290 CYS A CA 1
ATOM 2363 C C . CYS A 1 290 ? 19.903 -38.426 -3.005 1.00 96.88 290 CYS A C 1
ATOM 2365 O O . CYS A 1 290 ? 20.894 -38.250 -2.291 1.00 96.88 290 CYS A O 1
ATOM 2367 N N . ARG A 1 291 ? 18.814 -37.653 -2.913 1.00 93.75 291 ARG A N 1
ATOM 2368 C CA . ARG A 1 291 ? 18.790 -36.420 -2.111 1.00 93.75 291 ARG A CA 1
ATOM 2369 C C . ARG A 1 291 ? 19.166 -36.648 -0.644 1.00 93.75 291 ARG A C 1
ATOM 2371 O O . ARG A 1 291 ? 19.880 -35.849 -0.044 1.00 93.75 291 ARG A O 1
ATOM 2378 N N . GLN A 1 292 ? 18.715 -37.760 -0.064 1.00 93.00 292 GLN A N 1
ATOM 2379 C CA . GLN A 1 292 ? 19.018 -38.113 1.326 1.00 93.00 292 GLN A CA 1
ATOM 2380 C C . GLN A 1 292 ? 20.499 -38.459 1.524 1.00 93.00 292 GLN A C 1
ATOM 2382 O O . GLN A 1 292 ? 21.136 -37.945 2.443 1.00 93.00 292 GLN A O 1
ATOM 2387 N N . CYS A 1 293 ? 21.064 -39.301 0.652 1.00 95.94 293 CYS A N 1
ATOM 2388 C CA . CYS A 1 293 ? 22.477 -39.671 0.717 1.00 95.94 293 CYS A CA 1
ATOM 2389 C C . CYS A 1 293 ? 23.387 -38.470 0.444 1.00 95.94 293 CYS A C 1
ATOM 2391 O O . CYS A 1 293 ? 24.388 -38.316 1.135 1.00 95.94 293 CYS A O 1
ATOM 2393 N N . HIS A 1 294 ? 23.008 -37.605 -0.499 1.00 94.31 294 HIS A N 1
ATOM 2394 C CA . HIS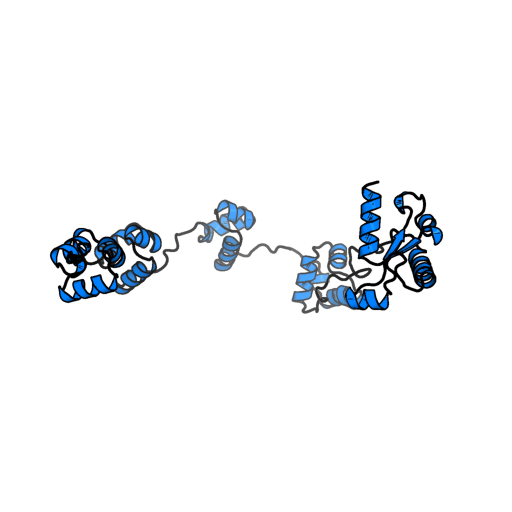 A 1 294 ? 23.712 -36.364 -0.803 1.00 94.31 294 HIS A CA 1
ATOM 2395 C C . HIS A 1 294 ? 23.821 -35.464 0.435 1.00 94.31 294 HIS A C 1
ATOM 2397 O O . HIS A 1 294 ? 24.915 -35.075 0.833 1.00 94.31 294 HIS A O 1
ATOM 2403 N N . ASN A 1 295 ? 22.694 -35.208 1.108 1.00 90.19 295 ASN A N 1
ATOM 2404 C CA . ASN A 1 295 ? 22.667 -34.379 2.315 1.00 90.19 295 ASN A CA 1
ATOM 2405 C C . ASN A 1 295 ? 23.508 -34.964 3.460 1.00 90.19 295 ASN A C 1
ATOM 2407 O O . ASN A 1 295 ? 24.117 -34.213 4.222 1.00 90.19 295 ASN A O 1
ATOM 2411 N N . ARG A 1 296 ? 23.544 -36.297 3.597 1.00 91.38 296 ARG A N 1
ATOM 2412 C CA . ARG A 1 296 ? 24.377 -36.959 4.610 1.00 91.38 296 ARG A CA 1
ATOM 2413 C C . ARG A 1 296 ? 25.862 -36.708 4.356 1.00 91.38 296 ARG A C 1
ATOM 2415 O O . ARG A 1 296 ? 26.547 -36.277 5.278 1.00 91.38 296 ARG A O 1
ATOM 2422 N N . VAL A 1 297 ? 26.324 -36.917 3.121 1.00 89.12 297 VAL A N 1
ATOM 2423 C CA . VAL A 1 297 ? 27.732 -36.696 2.750 1.00 89.12 297 VAL A CA 1
ATOM 2424 C C . VAL A 1 297 ? 28.121 -35.230 2.949 1.00 89.12 297 VAL A C 1
ATOM 2426 O O . VAL A 1 297 ? 29.112 -34.958 3.616 1.00 89.12 297 VAL A O 1
ATOM 2429 N N . GLU A 1 298 ? 27.290 -34.276 2.511 1.00 83.19 298 GLU A N 1
ATOM 2430 C CA . GLU A 1 298 ? 27.567 -32.848 2.743 1.00 83.19 298 GLU A CA 1
ATOM 2431 C C . GLU A 1 298 ? 27.664 -32.472 4.230 1.00 83.19 298 GLU A C 1
ATOM 2433 O O . GLU A 1 298 ? 28.342 -31.508 4.590 1.00 83.19 298 GLU A O 1
ATOM 2438 N N . THR A 1 299 ? 26.927 -33.171 5.096 1.00 83.31 299 THR A N 1
ATOM 2439 C CA . THR A 1 299 ? 26.951 -32.907 6.539 1.00 83.31 299 THR A CA 1
ATOM 2440 C C . THR A 1 299 ? 28.241 -33.435 7.156 1.00 83.31 299 THR A C 1
ATOM 2442 O O . THR A 1 299 ? 28.873 -32.716 7.926 1.00 83.31 299 THR A O 1
ATOM 2445 N N . GLU A 1 300 ? 28.662 -34.646 6.778 1.00 79.62 300 GLU A N 1
ATOM 2446 C CA . GLU A 1 300 ? 29.916 -35.257 7.236 1.00 79.62 300 GLU A CA 1
ATOM 2447 C C . GLU A 1 300 ? 31.135 -34.414 6.822 1.00 79.62 300 GLU A C 1
ATOM 2449 O O . GLU A 1 300 ? 31.988 -34.128 7.662 1.00 79.62 300 GLU A O 1
ATOM 2454 N N . GLU A 1 301 ? 31.166 -33.910 5.582 1.00 71.31 301 GLU A N 1
ATOM 2455 C CA . GLU A 1 301 ? 32.238 -33.041 5.062 1.00 71.31 301 GLU A CA 1
ATOM 2456 C C . GLU A 1 301 ? 32.347 -31.678 5.762 1.00 71.31 301 GLU A C 1
ATOM 2458 O O . GLU A 1 301 ? 33.411 -31.065 5.756 1.00 71.31 301 GLU A O 1
ATOM 2463 N N . LYS A 1 302 ? 31.258 -31.170 6.352 1.00 66.19 302 LYS A N 1
ATOM 2464 C CA . LYS A 1 302 ? 31.267 -29.905 7.113 1.00 66.19 302 LYS A CA 1
ATOM 2465 C C . LYS A 1 302 ? 31.746 -30.083 8.552 1.00 66.19 302 LYS A C 1
ATOM 2467 O O . LYS A 1 302 ? 32.110 -29.098 9.191 1.00 66.19 302 LYS A O 1
ATOM 2472 N N . THR A 1 303 ? 31.682 -31.306 9.073 1.00 59.41 303 THR A N 1
ATOM 2473 C CA . THR A 1 303 ? 32.045 -31.645 10.457 1.00 59.41 303 THR A CA 1
ATOM 2474 C C . THR A 1 303 ? 33.437 -32.264 10.607 1.00 59.41 303 THR A C 1
ATOM 2476 O O . THR A 1 303 ? 33.881 -32.440 11.741 1.00 59.41 303 THR A O 1
ATOM 2479 N N . ALA A 1 304 ? 34.095 -32.595 9.493 1.00 52.59 304 ALA A N 1
ATOM 2480 C CA . ALA A 1 304 ? 35.454 -33.136 9.419 1.00 52.59 304 ALA A CA 1
ATOM 2481 C C . ALA A 1 304 ? 36.494 -32.029 9.180 1.00 52.59 304 ALA A C 1
ATOM 2483 O O . ALA A 1 304 ? 37.606 -32.157 9.739 1.00 52.59 304 ALA A O 1
#

Nearest PDB structures (foldseek):
  6t1f-assembly2_C  TM=4.016E-01  e=4.029E+00  Caulobacter vibrioides NA1000
  6t1f-assembly2_D  TM=3.223E-01  e=1.995E+00  Caulobacter vibrioides NA1000
  6t1f-assembly1_A  TM=4.014E-01  e=4.236E+00  Caulobacter vibrioides NA1000
  6s6h-assembly1_A  TM=3.141E-01  e=3.644E+00  Caulobacter vibrioides NA1000
  6dcf-assembly1_F  TM=2.294E-01  e=3.296E+00  Mycolicibacterium smegmatis MC2 155

pLDDT: mean 82.52, std 13.15, range [36.91, 98.19]

Solvent-accessible surface area (backbone atoms only — not comparable to full-atom values): 18008 Å² total; per-residue (Å²): 136,79,95,81,77,82,78,75,80,63,59,62,70,40,64,67,57,46,45,44,45,41,50,75,65,62,44,51,51,58,57,50,7,63,75,61,76,49,50,35,68,56,40,48,56,37,35,64,74,65,68,60,70,69,66,81,54,69,73,76,36,69,66,58,50,50,50,48,47,72,73,66,50,50,48,57,56,50,9,61,75,70,75,46,51,36,64,58,43,46,55,40,35,50,74,69,70,43,87,74,67,79,79,73,71,88,50,73,70,75,39,59,69,55,50,44,46,39,44,64,75,63,60,35,50,58,60,52,43,10,59,75,57,74,50,56,40,67,58,45,52,55,39,32,55,75,63,69,48,84,72,83,62,97,63,87,76,73,52,68,59,60,72,38,56,67,54,41,45,39,45,45,66,74,68,58,45,48,47,58,55,51,10,63,75,60,76,50,53,38,65,56,45,49,51,38,32,58,75,63,68,46,86,72,80,76,96,56,86,55,71,57,89,74,25,97,84,54,77,89,64,86,76,59,87,54,32,93,58,37,71,61,46,50,51,52,45,34,60,72,46,70,41,24,17,78,82,82,60,53,38,37,66,60,41,28,73,75,68,76,42,74,62,45,75,44,58,79,56,58,52,89,80,42,97,45,38,60,70,36,60,39,67,89,33,46,44,37,22,40,73,69,58,44,54,50,53,59,51,53,67,72,75,109

Mean predicted aligned error: 21.11 Å

Sequence (304 aa):
MGDRYEAKSKPWRDEGTIRELYVERGRTLEEIGEELGCTSQTVRKWVDKHDIQQPVPPWQDETTLRELRSDGLSHAEIGHQLGCSSKTIGNWLDAFGMDTSRQTTDQPWHSDSRLRELYIEKELTIQETATELGCHWLTVRDWLDRHCIETRSRNPEPPEELLDATTLRRLYRAEGLSTYEIANQLGCAASTVHDYLRTHGIETRSVGSQTGELHHRWNGGFEPYYGKNWHEVRRRVLDRDNRTCQCCGVSEVDHQEQHGMQLDVHHRKPIRTFDEPEAANDPDNLVTLCRQCHNRVETEEKTA